Protein AF-A0A640XN40-F1 (afdb_monomer_lite)

Radius of gyration: 27.67 Å; chains: 1; bounding box: 74×31×76 Å

Foldseek 3Di:
DDADLFKGKDKDFDPQQPCPLVPPLLVVLVVQLVVQLVVCVVPDDDNPVSNVVSNVVSVVSSVVSSVCCVVPPHGIAIDMDGPDDDDDPQQVCQVVVNQDEAEQDESCPPPDDGNRYYYDHHHQQADPSNHSDDDDDDDPDPVVCVVPDDDDDDDADFDWDFDDDPPDTDIDTDHVPRVVDDDDDDDDDDPPDDD

pLDDT: mean 74.42, std 18.65, range [33.56, 95.62]

Secondary structure (DSSP, 8-state):
-PPBTTEEEEEEESTTGGGHHHHHHHHHHHHHHHHHHHHHHHH-S-HHHHHHHHHHHHHHHHHHHHHHHHHHS-SEEEEEEE---SPPHHHHHHHTT--EEEEEETT--SPPPPSSEEEEE-TT---TTSSS-------SSGGGGTTS------SS--EEEEEEETTEEEEEEE-TTGGGS---------TT---

Sequence (195 aa):
MPDSAMNSVSKQPVLWGKWTAVIIAPSAGAAFFLMVFFSLFLTHCTKITSLAASVGSAITVCGIIFFTVQRFLPQEKPLVINNQQGKTLWELATEHGIKTRVIRFPNTFPPEPMKDGEILSGLGVPDIRGTMGTFSYYTTEHTAQKEIRRWEEKPSKLHSLIIKNGTSDQIQTFKEGEWSNWFVLKFSFNPFIKM

Structure (mmCIF, N/CA/C/O backbone):
data_AF-A0A640XN40-F1
#
_entry.id   AF-A0A640XN40-F1
#
loop_
_atom_site.group_PDB
_atom_site.id
_atom_site.type_symbol
_atom_site.label_atom_id
_atom_site.label_alt_id
_atom_site.label_comp_id
_atom_site.label_asym_id
_atom_site.label_entity_id
_atom_site.label_seq_id
_atom_site.pdbx_PDB_ins_code
_atom_site.Cartn_x
_atom_site.Cartn_y
_atom_site.Cartn_z
_atom_site.occupancy
_atom_site.B_iso_or_equiv
_atom_site.auth_seq_id
_atom_site.auth_comp_id
_atom_site.auth_asym_id
_atom_site.auth_atom_id
_atom_site.pdbx_PDB_model_num
ATOM 1 N N . MET A 1 1 ? -2.596 8.560 -14.625 1.00 42.94 1 MET A N 1
ATOM 2 C CA . MET A 1 1 ? -3.930 8.172 -15.131 1.00 42.94 1 MET A CA 1
ATOM 3 C C . MET A 1 1 ? -4.842 9.365 -14.908 1.00 42.94 1 MET A C 1
ATOM 5 O O . MET A 1 1 ? -4.588 10.062 -13.934 1.00 42.94 1 MET A O 1
ATOM 9 N N . PRO A 1 2 ? -5.798 9.661 -15.801 1.00 49.84 2 PRO A N 1
ATOM 10 C CA . PRO A 1 2 ? -6.771 10.718 -15.544 1.00 49.84 2 PRO A CA 1
ATOM 11 C C . PRO A 1 2 ? -7.578 10.369 -14.290 1.00 49.84 2 PRO A C 1
ATOM 13 O O . PRO A 1 2 ? -7.948 9.207 -14.101 1.00 49.84 2 PRO A O 1
ATOM 16 N N . ASP A 1 3 ? -7.801 11.357 -13.429 1.00 54.94 3 ASP A N 1
ATOM 17 C CA . ASP A 1 3 ? -8.629 11.189 -12.240 1.00 54.94 3 ASP A CA 1
ATOM 18 C C . ASP A 1 3 ? -10.056 10.852 -12.676 1.00 54.94 3 ASP A C 1
ATOM 20 O O . ASP A 1 3 ? -10.651 11.545 -13.506 1.00 54.94 3 ASP A O 1
ATOM 24 N N . SER A 1 4 ? -10.610 9.760 -12.148 1.00 59.03 4 SER A N 1
ATOM 25 C CA . SER A 1 4 ? -12.030 9.483 -12.341 1.00 59.03 4 SER A CA 1
ATOM 26 C C . SER A 1 4 ? -12.807 10.392 -11.397 1.00 59.03 4 SER A C 1
ATOM 28 O O . SER A 1 4 ? -12.438 10.542 -10.235 1.00 59.03 4 SER A O 1
ATOM 30 N N . ALA A 1 5 ? -13.915 10.976 -11.855 1.00 61.38 5 ALA A N 1
ATOM 31 C CA . ALA A 1 5 ? -14.704 11.898 -11.031 1.00 61.38 5 ALA A CA 1
ATOM 32 C C . ALA A 1 5 ? -15.077 11.307 -9.652 1.00 61.38 5 ALA A C 1
ATOM 34 O O . ALA A 1 5 ? -15.147 12.035 -8.666 1.00 61.38 5 ALA A O 1
ATOM 35 N N . MET A 1 6 ? -15.244 9.981 -9.566 1.00 65.19 6 MET A N 1
ATOM 36 C CA . MET A 1 6 ? -15.640 9.291 -8.337 1.00 65.19 6 MET A CA 1
ATOM 37 C C . MET A 1 6 ? -14.476 8.812 -7.453 1.00 65.19 6 MET A C 1
ATOM 39 O O . MET A 1 6 ? -14.663 8.667 -6.247 1.00 65.19 6 MET A O 1
ATOM 43 N N . ASN A 1 7 ? -13.289 8.553 -8.012 1.00 74.62 7 ASN A N 1
ATOM 44 C CA . ASN A 1 7 ? -12.139 8.077 -7.245 1.00 74.62 7 ASN A CA 1
ATOM 45 C C . ASN A 1 7 ? -10.833 8.730 -7.712 1.00 74.62 7 ASN A C 1
ATOM 47 O O . ASN A 1 7 ? -10.554 8.857 -8.904 1.00 74.62 7 ASN A O 1
ATOM 51 N N . SER A 1 8 ? -10.022 9.158 -6.749 1.00 77.06 8 SER A N 1
ATOM 52 C CA . SER A 1 8 ? -8.699 9.714 -7.019 1.00 77.06 8 SER A CA 1
ATOM 53 C C . SER A 1 8 ? -7.618 8.737 -6.566 1.00 77.06 8 SER A C 1
ATOM 55 O O . SER A 1 8 ? -7.693 8.129 -5.491 1.00 77.06 8 SER A O 1
ATOM 57 N N . VAL A 1 9 ? -6.612 8.549 -7.425 1.00 74.50 9 VAL A N 1
ATOM 58 C CA . VAL A 1 9 ? -5.430 7.747 -7.096 1.00 74.50 9 VAL A CA 1
ATOM 59 C C . VAL A 1 9 ? -4.432 8.669 -6.418 1.00 74.50 9 VAL A C 1
ATOM 61 O O . VAL A 1 9 ? -3.780 9.493 -7.053 1.00 74.50 9 VAL A O 1
ATOM 64 N N . SER A 1 10 ? -4.310 8.513 -5.110 1.00 79.50 10 SER A N 1
ATOM 65 C CA . SER A 1 10 ? -3.340 9.211 -4.283 1.00 79.50 10 SER A CA 1
ATOM 66 C C . SER A 1 10 ? -2.159 8.302 -3.942 1.00 79.50 10 SER A C 1
ATOM 68 O O . SER A 1 10 ? -2.143 7.099 -4.224 1.00 79.50 10 SER A O 1
ATOM 70 N N . LYS A 1 11 ? -1.128 8.883 -3.335 1.00 83.12 11 LYS A N 1
ATOM 71 C CA . LYS A 1 11 ? 0.029 8.155 -2.821 1.00 83.12 11 LYS A CA 1
ATOM 72 C C . LYS A 1 11 ? 0.225 8.493 -1.359 1.00 83.12 11 LYS A C 1
ATOM 74 O O . LYS A 1 11 ? 0.221 9.660 -0.978 1.00 83.12 11 LYS A O 1
ATOM 79 N N . GLN A 1 12 ? 0.430 7.464 -0.551 1.00 86.19 12 GLN A N 1
ATOM 80 C CA . GLN A 1 12 ? 0.721 7.615 0.866 1.00 86.19 12 GLN A CA 1
ATOM 81 C C . GLN A 1 12 ? 2.161 7.165 1.136 1.00 86.19 12 GLN A C 1
ATOM 83 O O . GLN A 1 12 ? 2.533 6.071 0.696 1.00 86.19 12 GLN A O 1
ATOM 88 N N . PRO A 1 13 ? 2.973 7.952 1.866 1.00 87.81 13 PRO A N 1
ATOM 89 C CA . PRO A 1 13 ? 4.297 7.505 2.273 1.00 87.81 13 PRO A CA 1
ATOM 90 C C . PRO A 1 13 ? 4.177 6.280 3.186 1.00 87.81 13 PRO A C 1
ATOM 92 O O . PRO A 1 13 ? 3.323 6.224 4.075 1.00 87.81 13 PRO A O 1
ATOM 95 N N . VAL A 1 14 ? 5.033 5.285 2.963 1.00 86.56 14 VAL A N 1
ATOM 96 C CA . VAL A 1 14 ? 5.166 4.140 3.870 1.00 86.56 14 VAL A CA 1
ATOM 97 C C . VAL A 1 14 ? 6.095 4.558 5.007 1.00 86.56 14 VAL A C 1
ATOM 99 O O . VAL A 1 14 ? 7.215 4.992 4.750 1.00 86.56 14 VAL A O 1
ATOM 102 N N . LEU A 1 15 ? 5.636 4.446 6.259 1.00 89.12 15 LEU A N 1
ATOM 103 C CA . LEU A 1 15 ? 6.354 4.922 7.451 1.00 89.12 15 LEU A CA 1
ATOM 104 C C . LEU A 1 15 ? 6.726 6.414 7.337 1.00 89.12 15 LEU A C 1
ATOM 106 O O . LEU A 1 15 ? 5.847 7.270 7.405 1.00 89.12 15 LEU A O 1
ATOM 110 N N . TRP A 1 16 ? 8.008 6.722 7.128 1.00 88.12 16 TRP A N 1
ATOM 111 C CA . TRP A 1 16 ? 8.532 8.082 6.958 1.00 88.12 16 TRP A CA 1
ATOM 112 C C . TRP A 1 16 ? 8.937 8.380 5.504 1.00 88.12 16 TRP A C 1
ATOM 114 O O . TRP A 1 16 ? 9.721 9.297 5.237 1.00 88.12 16 TRP A O 1
ATOM 124 N N . GLY A 1 17 ? 8.440 7.587 4.547 1.00 88.25 17 GLY A N 1
ATOM 125 C CA . GLY A 1 17 ? 8.788 7.688 3.131 1.00 88.25 17 GLY A CA 1
ATOM 126 C C . GLY A 1 17 ? 10.300 7.611 2.941 1.00 88.25 17 GLY A C 1
ATOM 127 O O . GLY A 1 17 ? 10.956 6.770 3.561 1.00 88.25 17 GLY A O 1
ATOM 128 N N . LYS A 1 18 ? 10.869 8.553 2.173 1.00 86.25 18 LYS A N 1
ATOM 129 C CA . LYS A 1 18 ? 12.311 8.617 1.847 1.00 86.25 18 LYS A CA 1
ATOM 130 C C . LYS A 1 18 ? 13.253 8.591 3.055 1.00 86.25 18 LYS A C 1
ATOM 132 O O . LYS A 1 18 ? 14.405 8.185 2.922 1.00 86.25 18 LYS A O 1
ATOM 137 N N . TRP A 1 19 ? 12.774 9.000 4.229 1.00 87.12 19 TRP A N 1
ATOM 138 C CA . TRP A 1 19 ? 13.564 9.033 5.460 1.00 87.12 19 TRP A CA 1
ATOM 139 C C . TRP A 1 19 ? 13.614 7.694 6.194 1.00 87.12 19 TRP A C 1
ATOM 141 O O . TRP A 1 19 ? 14.427 7.528 7.097 1.00 87.12 19 TRP A O 1
ATOM 151 N N . THR A 1 20 ? 12.807 6.713 5.789 1.00 88.62 20 THR A N 1
ATOM 152 C CA . THR A 1 20 ? 12.692 5.423 6.479 1.00 88.62 20 THR A CA 1
ATOM 153 C C . THR A 1 20 ? 14.042 4.714 6.606 1.00 88.62 20 THR A C 1
ATOM 155 O O . THR A 1 20 ? 14.419 4.307 7.702 1.00 88.62 20 THR A O 1
ATOM 158 N N . ALA A 1 21 ? 14.831 4.638 5.530 1.00 88.44 21 ALA A N 1
ATOM 159 C CA . ALA A 1 21 ? 16.165 4.030 5.585 1.00 88.44 21 ALA A CA 1
ATOM 160 C C . ALA A 1 21 ? 17.160 4.848 6.427 1.00 88.44 21 ALA A C 1
ATOM 162 O O . ALA A 1 21 ? 18.005 4.276 7.111 1.00 88.44 21 ALA A O 1
ATOM 163 N N . VAL A 1 22 ? 17.044 6.179 6.391 1.00 89.56 22 VAL A N 1
ATOM 164 C CA . VAL A 1 22 ? 17.923 7.108 7.120 1.00 89.56 22 VAL A CA 1
ATOM 165 C C . VAL A 1 22 ? 17.659 7.065 8.625 1.00 89.56 22 VAL A C 1
ATOM 167 O O . VAL A 1 22 ? 18.565 7.326 9.403 1.00 89.56 22 VAL A O 1
ATOM 170 N N . ILE A 1 23 ? 16.446 6.707 9.046 1.00 90.00 23 ILE A N 1
ATOM 171 C CA . ILE A 1 23 ? 16.091 6.557 10.461 1.00 90.00 23 ILE A CA 1
ATOM 172 C C . ILE A 1 23 ? 16.434 5.144 10.950 1.00 90.00 23 ILE A C 1
ATOM 174 O O . ILE A 1 23 ? 17.126 4.987 11.951 1.00 90.00 23 ILE A O 1
ATOM 178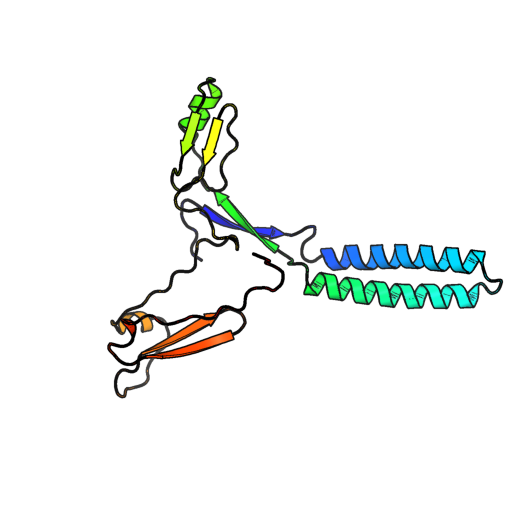 N N . ILE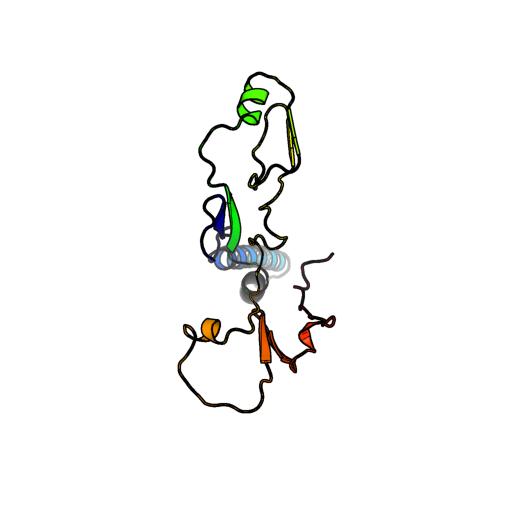 A 1 24 ? 16.000 4.104 10.229 1.00 91.19 24 ILE A N 1
ATOM 179 C CA . ILE A 1 24 ? 16.125 2.714 10.695 1.00 91.19 24 ILE A CA 1
ATOM 180 C C . ILE A 1 24 ? 17.588 2.252 10.736 1.00 91.19 24 ILE A C 1
ATOM 182 O O . ILE A 1 24 ? 17.991 1.597 11.699 1.00 91.19 24 ILE A O 1
ATOM 186 N N . ALA A 1 25 ? 18.393 2.579 9.720 1.00 91.38 25 ALA A N 1
ATOM 187 C CA . ALA A 1 25 ? 19.752 2.049 9.620 1.00 91.38 25 ALA A CA 1
ATOM 188 C C . ALA A 1 25 ? 20.689 2.549 10.739 1.00 91.38 25 ALA A C 1
ATOM 190 O O . ALA A 1 25 ? 21.329 1.707 11.377 1.00 91.38 25 ALA A O 1
ATOM 191 N N . PRO A 1 26 ? 20.735 3.855 11.077 1.00 92.19 26 PRO A N 1
ATOM 192 C CA . PRO A 1 26 ? 21.526 4.331 12.210 1.00 92.19 26 PRO A CA 1
ATOM 193 C C . PRO A 1 26 ? 21.007 3.825 13.555 1.00 92.19 26 PRO A C 1
ATOM 195 O O . PRO A 1 26 ? 21.817 3.462 14.404 1.00 92.19 26 PRO A O 1
ATOM 198 N N . SER A 1 27 ? 19.684 3.745 13.754 1.00 90.56 27 SER A N 1
ATOM 199 C CA . SER A 1 27 ? 19.112 3.212 14.999 1.00 90.56 27 SER A CA 1
ATOM 200 C C . SER A 1 27 ? 19.514 1.755 15.231 1.00 90.56 27 SER A C 1
ATOM 202 O O . SER A 1 27 ? 19.928 1.396 16.333 1.00 90.56 27 SER A O 1
ATOM 204 N N . ALA A 1 28 ? 19.460 0.923 14.189 1.00 91.94 28 ALA A N 1
ATOM 205 C CA . ALA A 1 28 ? 19.884 -0.469 14.275 1.00 91.94 28 ALA A CA 1
ATOM 206 C C . ALA A 1 28 ? 21.407 -0.609 14.446 1.00 91.94 28 ALA A C 1
ATOM 208 O O . ALA A 1 28 ? 21.861 -1.421 15.253 1.00 91.94 28 ALA A O 1
ATOM 209 N N . GLY A 1 29 ? 22.199 0.216 13.750 1.00 91.88 29 GLY A N 1
ATOM 210 C CA . GLY A 1 29 ? 23.653 0.266 13.920 1.00 91.88 29 GLY A CA 1
ATOM 211 C C . GLY A 1 29 ? 24.071 0.672 15.338 1.00 91.88 29 GLY A C 1
ATOM 212 O O . GLY A 1 29 ? 24.951 0.042 15.918 1.00 91.88 29 GLY A O 1
ATOM 213 N N . ALA A 1 30 ? 23.404 1.664 15.933 1.00 92.62 30 ALA A N 1
ATOM 214 C CA . ALA A 1 30 ? 23.654 2.103 17.306 1.00 92.62 30 ALA A CA 1
ATOM 215 C C . ALA A 1 30 ? 23.276 1.029 18.340 1.00 92.62 30 ALA A C 1
ATOM 217 O O . ALA A 1 30 ? 24.032 0.785 19.280 1.00 92.62 30 ALA A O 1
ATOM 218 N N . ALA A 1 31 ? 22.145 0.342 18.151 1.00 92.94 31 ALA A N 1
ATOM 219 C CA . ALA A 1 31 ? 21.750 -0.771 19.014 1.00 92.94 31 ALA A CA 1
ATOM 220 C C . ALA A 1 31 ? 22.768 -1.925 18.951 1.00 92.94 31 ALA A C 1
ATOM 222 O O . ALA A 1 31 ? 23.179 -2.453 19.985 1.00 92.94 31 ALA A O 1
ATOM 223 N N . PHE A 1 32 ? 23.231 -2.272 17.745 1.00 92.94 32 PHE A N 1
ATOM 224 C CA . PHE A 1 32 ? 24.245 -3.307 17.547 1.00 92.94 32 PHE A CA 1
ATOM 225 C C . PHE A 1 32 ? 25.603 -2.907 18.141 1.00 92.94 32 PHE A C 1
ATOM 227 O O . PHE A 1 32 ? 26.246 -3.719 18.805 1.00 92.94 32 PHE A O 1
ATOM 234 N N . PHE A 1 33 ? 26.002 -1.641 17.978 1.00 92.44 33 PHE A N 1
ATOM 235 C CA . PHE A 1 33 ? 27.198 -1.079 18.604 1.00 92.44 33 PHE A CA 1
ATOM 236 C C . PHE A 1 33 ? 27.175 -1.264 20.122 1.00 92.44 33 PHE A C 1
ATOM 238 O O . PHE A 1 33 ? 28.132 -1.796 20.680 1.00 92.44 33 PHE A O 1
ATOM 245 N N . LEU A 1 34 ? 26.086 -0.856 20.785 1.00 92.12 34 LEU A N 1
ATOM 246 C CA . LEU A 1 34 ? 25.955 -0.960 22.240 1.00 92.12 34 LEU A CA 1
ATOM 247 C C . LEU A 1 34 ? 25.997 -2.417 22.706 1.00 92.12 34 LEU A C 1
ATOM 249 O O . LEU A 1 34 ? 26.677 -2.722 23.685 1.00 92.12 34 LEU A O 1
ATOM 253 N N . MET A 1 35 ? 25.334 -3.319 21.979 1.00 90.50 35 MET A N 1
ATOM 254 C CA . MET A 1 35 ? 25.327 -4.750 22.283 1.00 90.50 35 MET A CA 1
ATOM 255 C C . MET A 1 35 ? 26.736 -5.360 22.206 1.00 90.50 35 MET A C 1
ATOM 257 O O . MET A 1 35 ? 27.177 -6.017 23.151 1.00 90.50 35 MET A O 1
ATOM 261 N N . VAL A 1 36 ? 27.469 -5.113 21.113 1.00 87.81 36 VAL A N 1
ATOM 262 C CA . VAL A 1 36 ? 28.827 -5.648 20.909 1.00 87.81 36 VAL A CA 1
ATOM 263 C C . VAL A 1 36 ? 29.830 -4.993 21.855 1.00 87.81 36 VAL A C 1
ATOM 265 O O . VAL A 1 36 ? 30.662 -5.682 22.443 1.00 87.81 36 VAL A O 1
ATOM 268 N N . PHE A 1 37 ? 29.740 -3.676 22.046 1.00 88.62 37 PHE A N 1
ATOM 269 C CA . PHE A 1 37 ? 30.628 -2.941 22.940 1.00 88.62 37 PHE A CA 1
ATOM 270 C C . PHE A 1 37 ? 30.480 -3.415 24.387 1.00 88.62 37 PHE A C 1
ATOM 272 O O . PHE A 1 37 ? 31.486 -3.712 25.024 1.00 88.62 37 PHE A O 1
ATOM 279 N N . PHE A 1 38 ? 29.250 -3.544 24.894 1.00 87.88 38 PHE A N 1
ATOM 280 C CA . PHE A 1 38 ? 29.011 -3.989 26.268 1.00 87.88 38 PHE A CA 1
ATOM 281 C C . PHE A 1 38 ? 29.412 -5.454 26.472 1.00 87.88 38 PHE A C 1
ATOM 283 O O . PHE A 1 38 ? 30.038 -5.784 27.476 1.00 87.88 38 PHE A O 1
ATOM 290 N N . SER A 1 39 ? 29.139 -6.322 25.492 1.00 85.69 39 SER A N 1
ATOM 291 C CA . SER A 1 39 ? 29.577 -7.721 25.533 1.00 85.69 39 SER A CA 1
ATOM 292 C C . SER A 1 39 ? 31.105 -7.842 25.594 1.00 85.69 39 SER A C 1
ATOM 294 O O . SER A 1 39 ? 31.614 -8.534 26.471 1.00 85.69 39 SER A O 1
ATOM 296 N N . LEU A 1 40 ? 31.842 -7.119 24.741 1.00 82.44 40 LEU A N 1
ATOM 297 C CA . LEU A 1 40 ? 33.311 -7.138 24.734 1.00 82.44 40 LEU A CA 1
ATOM 298 C C . LEU A 1 40 ? 33.927 -6.431 25.948 1.00 82.44 40 LEU A C 1
ATOM 300 O O . LEU A 1 40 ? 35.000 -6.820 26.409 1.00 82.44 40 LEU A O 1
ATOM 304 N N . PHE A 1 41 ? 33.260 -5.401 26.472 1.00 80.25 41 PHE A N 1
ATOM 305 C CA . PHE A 1 41 ? 33.667 -4.698 27.688 1.00 80.25 41 PHE A CA 1
ATOM 306 C C . PHE A 1 41 ? 33.594 -5.602 28.925 1.00 80.25 41 PHE A C 1
ATOM 308 O O . PHE A 1 41 ? 34.428 -5.479 29.818 1.00 80.25 41 PHE A O 1
ATOM 315 N N . LEU A 1 42 ? 32.632 -6.529 28.961 1.00 81.06 42 LEU A N 1
ATOM 316 C CA . LEU A 1 42 ? 32.496 -7.507 30.040 1.00 81.06 42 LEU A CA 1
ATOM 317 C C . LEU A 1 42 ? 33.499 -8.669 29.940 1.00 81.06 42 LEU A C 1
ATOM 319 O O . LEU A 1 42 ? 33.800 -9.279 30.963 1.00 81.06 42 LEU A O 1
ATOM 323 N N . THR A 1 43 ? 34.021 -8.989 28.747 1.00 79.56 43 THR A N 1
ATOM 324 C CA . THR A 1 43 ? 34.850 -10.192 28.524 1.00 79.56 43 THR A CA 1
ATOM 325 C C . THR A 1 43 ? 36.351 -9.939 28.311 1.00 79.56 43 THR A C 1
ATOM 327 O O . THR A 1 43 ? 37.118 -10.895 28.405 1.00 79.56 43 THR A O 1
ATOM 330 N N . HIS A 1 44 ? 36.817 -8.710 28.031 1.00 65.88 44 HIS A N 1
ATOM 331 C CA . HIS A 1 44 ? 38.236 -8.437 27.716 1.00 65.88 44 HIS A CA 1
ATOM 332 C C . HIS A 1 44 ? 38.835 -7.169 28.366 1.00 65.88 44 HIS A C 1
ATOM 334 O O . HIS A 1 44 ? 38.206 -6.118 28.436 1.00 65.88 44 HIS A O 1
ATOM 340 N N . CYS A 1 45 ? 40.121 -7.245 28.758 1.00 55.56 45 CYS A N 1
ATOM 341 C CA . CYS A 1 45 ? 40.871 -6.185 29.461 1.00 55.56 45 CYS A CA 1
ATOM 342 C C . CYS A 1 45 ? 41.454 -5.048 28.587 1.00 55.56 45 CYS A C 1
ATOM 344 O O . CYS A 1 45 ? 42.015 -4.101 29.139 1.00 55.56 45 CYS A O 1
ATOM 346 N N . THR A 1 46 ? 41.344 -5.071 27.253 1.00 62.62 46 THR A N 1
ATOM 347 C CA . THR A 1 46 ? 41.925 -4.025 26.381 1.00 62.62 46 THR A CA 1
ATOM 348 C C . THR A 1 46 ? 40.841 -3.162 25.728 1.00 62.62 46 THR A C 1
ATOM 350 O O . THR A 1 46 ? 40.320 -3.465 24.658 1.00 62.62 46 THR A O 1
ATOM 353 N N . LYS A 1 47 ? 40.514 -2.036 26.375 1.00 67.44 47 LYS A N 1
ATOM 354 C CA . LYS A 1 47 ? 39.394 -1.134 26.026 1.00 67.44 47 LYS A CA 1
ATOM 355 C C . LYS A 1 47 ? 39.447 -0.515 24.616 1.00 67.44 47 LYS A C 1
ATOM 357 O O . LYS A 1 47 ? 38.423 -0.080 24.105 1.00 67.44 47 LYS A O 1
ATOM 362 N N . ILE A 1 48 ? 40.625 -0.434 23.994 1.00 73.38 48 ILE A N 1
ATOM 363 C CA . ILE A 1 48 ? 40.807 0.246 22.697 1.00 73.38 48 ILE A CA 1
ATOM 364 C C . ILE A 1 48 ? 40.430 -0.672 21.525 1.00 73.38 48 ILE A C 1
ATOM 366 O O . ILE A 1 48 ? 39.765 -0.241 20.584 1.00 73.38 48 ILE A O 1
ATOM 370 N N . THR A 1 49 ? 40.806 -1.952 21.585 1.00 74.12 49 THR A N 1
ATOM 371 C CA . THR A 1 49 ? 40.517 -2.924 20.519 1.00 74.12 49 THR A CA 1
ATOM 372 C C . THR A 1 49 ? 39.033 -3.284 20.463 1.00 74.12 49 THR A C 1
ATOM 374 O O . THR A 1 49 ? 38.499 -3.493 19.376 1.00 74.12 49 THR A O 1
ATOM 377 N N . SER A 1 50 ? 38.347 -3.297 21.613 1.00 75.94 50 SER A N 1
ATOM 378 C CA . SER A 1 50 ? 36.900 -3.534 21.678 1.00 75.94 50 SER A CA 1
ATOM 379 C C . SER A 1 50 ? 36.093 -2.401 21.044 1.00 75.94 50 SER A C 1
ATOM 381 O O . SER A 1 50 ? 35.120 -2.674 20.347 1.00 75.94 50 SER A O 1
ATOM 383 N N . LEU A 1 51 ? 36.531 -1.148 21.214 1.00 81.62 51 LEU A N 1
ATOM 384 C CA . LEU A 1 51 ? 35.899 0.015 20.592 1.00 81.62 51 LEU A CA 1
ATOM 385 C C . LEU A 1 51 ? 36.051 -0.003 19.066 1.00 81.62 51 LEU A C 1
ATOM 387 O O . LEU A 1 51 ? 35.081 0.204 18.344 1.00 81.62 51 LEU A O 1
ATOM 391 N N . ALA A 1 52 ? 37.253 -0.286 18.554 1.00 83.81 52 ALA A N 1
ATOM 392 C CA . ALA A 1 52 ? 37.479 -0.353 17.110 1.00 83.81 52 ALA A CA 1
ATOM 393 C C . ALA A 1 52 ? 36.640 -1.466 16.449 1.00 83.81 52 ALA A C 1
ATOM 395 O O . ALA A 1 52 ? 36.036 -1.251 15.395 1.00 83.81 52 ALA A O 1
ATOM 396 N N . ALA A 1 53 ? 36.545 -2.633 17.096 1.00 84.19 53 ALA A N 1
ATOM 397 C CA . ALA A 1 53 ? 35.741 -3.754 16.615 1.00 84.19 53 ALA A CA 1
ATOM 398 C C . ALA A 1 53 ? 34.226 -3.463 16.653 1.00 84.19 53 ALA A C 1
ATOM 400 O O . ALA A 1 53 ? 33.505 -3.786 15.701 1.00 84.19 53 ALA A O 1
ATOM 401 N N . SER A 1 54 ? 33.726 -2.816 17.713 1.00 84.62 54 SER A N 1
ATOM 402 C CA . SER A 1 54 ? 32.308 -2.454 17.804 1.00 84.62 54 SER A CA 1
ATOM 403 C C . SER A 1 54 ? 31.929 -1.366 16.795 1.00 84.62 54 SER A C 1
ATOM 405 O O . SER A 1 54 ? 30.890 -1.482 16.151 1.00 84.62 54 SER A O 1
ATOM 407 N N . VAL A 1 55 ? 32.780 -0.355 16.572 1.00 89.62 55 VAL A N 1
ATOM 408 C CA . VAL A 1 55 ? 32.541 0.675 15.543 1.00 89.62 55 VAL A CA 1
ATOM 409 C C . VAL A 1 55 ? 32.524 0.058 14.142 1.00 89.62 55 VAL A C 1
ATOM 411 O O . VAL A 1 55 ? 31.593 0.307 13.377 1.00 89.62 55 VAL A O 1
ATOM 414 N N . GLY A 1 56 ? 33.513 -0.776 13.806 1.00 88.19 56 GLY A N 1
ATOM 415 C CA . GLY A 1 56 ? 33.590 -1.411 12.487 1.00 88.19 56 GLY A CA 1
ATOM 416 C C . GLY A 1 56 ? 32.366 -2.276 12.176 1.00 88.19 56 GLY A C 1
ATOM 417 O O . GLY A 1 56 ? 31.791 -2.174 11.093 1.00 88.19 56 GLY A O 1
ATOM 418 N N . SER A 1 57 ? 31.918 -3.073 13.149 1.00 85.88 57 SER A N 1
ATOM 419 C CA . SER A 1 57 ? 30.720 -3.909 12.996 1.00 85.88 57 SER A CA 1
ATOM 420 C C . SER A 1 57 ? 29.414 -3.102 12.955 1.00 85.88 57 SER A C 1
ATOM 422 O O . SER A 1 57 ? 28.490 -3.455 12.225 1.00 85.88 57 SER A O 1
ATOM 424 N N . ALA A 1 58 ? 29.334 -1.971 13.657 1.00 91.69 58 ALA A N 1
ATOM 425 C CA . ALA A 1 58 ? 28.181 -1.077 13.575 1.00 91.69 58 ALA A CA 1
ATOM 426 C C . ALA A 1 58 ? 28.041 -0.426 12.189 1.00 91.69 58 ALA A C 1
ATOM 428 O O . ALA A 1 58 ? 26.928 -0.313 11.671 1.00 91.69 58 ALA A O 1
ATOM 429 N N . ILE A 1 59 ? 29.158 -0.038 11.560 1.00 91.62 59 ILE A N 1
ATOM 430 C CA . ILE A 1 59 ? 29.165 0.538 10.205 1.00 91.62 59 ILE A CA 1
ATOM 431 C C . ILE A 1 59 ? 28.691 -0.495 9.178 1.00 91.62 59 ILE A C 1
ATOM 433 O O . ILE A 1 59 ? 27.870 -0.167 8.319 1.00 91.62 59 ILE A O 1
ATOM 437 N N . THR A 1 60 ? 29.157 -1.745 9.271 1.00 90.38 60 THR A N 1
ATOM 438 C CA . THR A 1 60 ? 28.739 -2.800 8.335 1.00 90.38 60 THR A CA 1
ATOM 439 C C . THR A 1 60 ? 27.256 -3.132 8.486 1.00 90.38 60 THR A C 1
ATOM 441 O O . THR A 1 60 ? 26.548 -3.191 7.480 1.00 90.38 60 THR A O 1
ATOM 444 N N . VAL A 1 61 ? 26.751 -3.261 9.718 1.00 93.12 61 VAL A N 1
ATOM 445 C CA . VAL A 1 61 ? 25.319 -3.482 9.984 1.00 93.12 61 VAL A CA 1
ATOM 446 C C . VAL A 1 61 ? 24.473 -2.313 9.477 1.00 93.12 61 VAL A C 1
ATOM 448 O O . VAL A 1 61 ? 23.479 -2.537 8.788 1.00 93.12 61 VAL A O 1
ATOM 451 N N . CYS A 1 62 ? 24.890 -1.072 9.737 1.00 93.38 62 CYS A N 1
ATOM 452 C CA . CYS A 1 62 ? 24.215 0.121 9.224 1.00 93.38 62 CYS A CA 1
ATOM 453 C C . CYS A 1 62 ? 24.147 0.112 7.687 1.00 93.38 62 CYS A C 1
ATOM 455 O O . CYS A 1 62 ? 23.071 0.296 7.117 1.00 93.38 62 CYS A O 1
ATOM 457 N N . GLY A 1 63 ? 25.259 -0.186 7.005 1.00 92.31 63 GLY A N 1
ATOM 458 C CA . GLY A 1 63 ? 25.309 -0.269 5.542 1.00 92.31 63 GLY A CA 1
ATOM 459 C C . GLY A 1 63 ? 24.397 -1.357 4.962 1.00 92.31 63 GLY A C 1
ATOM 460 O O . GLY A 1 63 ? 23.655 -1.098 4.012 1.00 92.31 63 GLY A O 1
ATOM 461 N N . ILE A 1 64 ? 24.394 -2.554 5.560 1.00 93.12 64 ILE A N 1
ATOM 462 C CA . ILE A 1 64 ? 23.529 -3.670 5.142 1.00 93.12 64 ILE A CA 1
ATOM 463 C C . ILE A 1 64 ? 22.051 -3.310 5.330 1.00 93.12 64 ILE A C 1
ATOM 465 O O . ILE A 1 64 ? 21.244 -3.508 4.418 1.00 93.12 64 ILE A O 1
ATOM 469 N N . ILE A 1 65 ? 21.679 -2.751 6.483 1.00 92.12 65 ILE A N 1
ATOM 470 C CA . ILE A 1 65 ? 20.291 -2.369 6.777 1.00 92.12 65 ILE A CA 1
ATOM 471 C C . ILE A 1 65 ? 19.835 -1.229 5.862 1.00 92.12 65 ILE A C 1
ATOM 473 O O . ILE A 1 65 ? 18.743 -1.288 5.303 1.00 92.12 65 ILE A O 1
ATOM 477 N N . PHE A 1 66 ? 20.678 -0.224 5.628 1.00 92.69 66 PHE A N 1
ATOM 478 C CA . PHE A 1 66 ? 20.361 0.866 4.708 1.00 92.69 66 PHE A CA 1
ATOM 479 C C . PHE A 1 66 ? 20.082 0.349 3.292 1.00 92.69 66 PHE A C 1
ATOM 481 O O . PHE A 1 66 ? 19.057 0.685 2.695 1.00 92.69 66 PHE A O 1
ATOM 488 N N . PHE A 1 67 ? 20.961 -0.511 2.768 1.00 92.75 67 PHE A N 1
ATOM 489 C CA . PHE A 1 67 ? 20.812 -1.070 1.426 1.00 92.75 67 PHE A CA 1
ATOM 490 C C . PHE A 1 67 ? 19.586 -1.983 1.311 1.00 92.75 67 PHE A C 1
ATOM 492 O O . PHE A 1 67 ? 18.841 -1.904 0.334 1.00 92.75 67 PHE A O 1
ATOM 499 N N . THR A 1 68 ? 19.342 -2.831 2.311 1.00 91.19 68 THR A N 1
ATOM 500 C CA . THR A 1 68 ? 18.178 -3.730 2.320 1.00 91.19 68 THR A CA 1
ATOM 501 C C . THR A 1 68 ? 16.862 -2.960 2.411 1.00 91.19 68 THR A C 1
ATOM 503 O O . THR A 1 68 ? 15.959 -3.240 1.625 1.00 91.19 68 THR A O 1
ATOM 506 N N . VAL A 1 69 ? 16.756 -1.945 3.276 1.00 90.38 69 VAL A N 1
ATOM 507 C CA . VAL A 1 69 ? 15.550 -1.104 3.372 1.00 90.38 69 VAL A CA 1
ATOM 508 C C . VAL A 1 69 ? 15.298 -0.356 2.062 1.00 90.38 69 VAL A C 1
ATOM 510 O O . VAL A 1 69 ? 14.177 -0.385 1.567 1.00 90.38 69 VAL A O 1
ATOM 513 N N . GLN A 1 70 ? 16.322 0.252 1.453 1.00 88.38 70 GLN A N 1
ATOM 514 C CA . GLN A 1 70 ? 16.174 0.943 0.162 1.00 88.38 70 GLN A CA 1
ATOM 515 C C . GLN A 1 70 ? 15.751 0.003 -0.974 1.00 88.38 70 GLN A C 1
ATOM 517 O O . GLN A 1 70 ? 15.011 0.405 -1.871 1.00 88.38 70 GLN A O 1
ATOM 522 N N . ARG A 1 71 ? 16.225 -1.247 -0.953 1.00 88.75 71 ARG A N 1
ATOM 523 C CA . ARG A 1 71 ? 15.946 -2.227 -2.007 1.00 88.75 71 ARG A CA 1
ATOM 524 C C . ARG A 1 71 ? 14.574 -2.880 -1.878 1.00 88.75 71 ARG A C 1
ATOM 526 O O . ARG A 1 71 ? 13.953 -3.166 -2.899 1.00 88.75 71 ARG A O 1
ATOM 533 N N . PHE A 1 72 ? 14.138 -3.178 -0.657 1.00 88.31 72 PHE A N 1
ATOM 534 C CA . PHE A 1 72 ? 12.950 -4.004 -0.424 1.00 88.31 72 PHE A CA 1
ATOM 535 C C . PHE A 1 72 ? 11.740 -3.226 0.084 1.00 88.31 72 PHE A C 1
ATOM 537 O O . PHE A 1 72 ? 10.616 -3.683 -0.122 1.00 88.31 72 PHE A O 1
ATOM 544 N N . LEU A 1 73 ? 11.931 -2.071 0.725 1.00 88.44 73 LEU A N 1
ATOM 545 C CA . LEU A 1 73 ? 10.825 -1.287 1.259 1.00 88.44 73 LEU A CA 1
ATOM 546 C C . LEU A 1 73 ? 10.394 -0.210 0.248 1.00 88.44 73 LEU A C 1
ATOM 548 O O . LEU A 1 73 ? 11.185 0.681 -0.071 1.00 88.44 73 LEU A O 1
ATOM 552 N N . PRO A 1 74 ? 9.150 -0.249 -0.262 1.00 85.50 74 PRO A N 1
ATOM 553 C CA . PRO A 1 74 ? 8.650 0.810 -1.126 1.00 85.50 74 PRO A CA 1
ATOM 554 C C . PRO A 1 74 ? 8.497 2.112 -0.333 1.00 85.50 74 PRO A C 1
ATOM 556 O O . PRO A 1 74 ? 8.051 2.111 0.811 1.00 85.50 74 PRO A O 1
ATOM 559 N N . GLN A 1 75 ? 8.841 3.232 -0.965 1.00 85.88 75 GLN A N 1
ATOM 560 C CA . GLN A 1 75 ? 8.772 4.563 -0.350 1.00 85.88 75 GLN A CA 1
ATOM 561 C C . GLN A 1 75 ? 7.331 5.065 -0.204 1.00 85.88 75 GLN A C 1
ATOM 563 O O . GLN A 1 75 ? 6.979 5.764 0.747 1.00 85.88 75 GLN A O 1
ATOM 568 N N . GLU A 1 76 ? 6.491 4.696 -1.163 1.00 85.12 76 GLU A N 1
ATOM 569 C CA . GLU A 1 76 ? 5.108 5.127 -1.277 1.00 85.12 76 GLU A CA 1
ATOM 570 C C . GLU A 1 76 ? 4.257 3.918 -1.641 1.00 85.12 76 GLU A C 1
ATOM 572 O O . GLU A 1 76 ? 4.680 3.053 -2.415 1.00 85.12 76 GLU A O 1
ATOM 577 N N . LYS A 1 77 ? 3.042 3.878 -1.105 1.00 85.00 77 LYS A N 1
ATOM 578 C CA . LYS A 1 77 ? 2.008 2.942 -1.531 1.00 85.00 77 LYS A CA 1
ATOM 579 C C . LYS A 1 77 ? 0.883 3.705 -2.236 1.00 85.00 77 LYS A C 1
ATOM 581 O O . LYS A 1 77 ? 0.587 4.840 -1.845 1.00 85.00 77 LYS A O 1
ATOM 586 N N . PRO A 1 78 ? 0.252 3.110 -3.259 1.00 82.31 78 PRO A N 1
ATOM 587 C CA . PRO A 1 78 ? -0.947 3.683 -3.847 1.00 82.31 78 PRO A CA 1
ATOM 588 C C . PRO A 1 78 ? -2.074 3.676 -2.812 1.00 82.31 78 PRO A C 1
ATOM 590 O O . PRO A 1 78 ? -2.226 2.728 -2.039 1.00 82.31 78 PRO A O 1
ATOM 593 N N . LEU A 1 79 ? -2.843 4.756 -2.790 1.00 84.31 79 LEU A N 1
ATOM 594 C CA . LEU A 1 79 ? -4.009 4.932 -1.941 1.00 84.31 79 LEU A CA 1
ATOM 595 C C . LEU A 1 79 ? -5.167 5.389 -2.820 1.00 84.31 79 LEU A C 1
ATOM 597 O O . LEU A 1 79 ? -5.018 6.313 -3.612 1.00 84.31 79 LEU A O 1
ATOM 601 N N . VAL A 1 80 ? -6.326 4.764 -2.665 1.00 85.25 80 VAL A N 1
ATOM 602 C CA . VAL A 1 80 ? -7.539 5.194 -3.359 1.00 85.25 80 VAL A CA 1
ATOM 603 C C . VAL A 1 80 ? -8.375 6.020 -2.407 1.00 85.25 80 VAL A C 1
ATOM 605 O O . VAL A 1 80 ? -8.652 5.585 -1.289 1.00 85.25 80 VAL A O 1
ATOM 608 N N . ILE A 1 81 ? -8.774 7.200 -2.864 1.00 86.69 81 ILE A N 1
ATOM 609 C CA . ILE A 1 81 ? -9.669 8.089 -2.135 1.00 86.69 81 ILE A CA 1
ATOM 610 C C . ILE A 1 81 ? -11.005 8.103 -2.873 1.00 86.69 81 ILE A C 1
ATOM 612 O O . ILE A 1 81 ? -11.049 8.294 -4.091 1.00 86.69 81 ILE A O 1
ATOM 616 N N . ASN A 1 82 ? -12.088 7.876 -2.131 1.00 87.44 82 ASN A N 1
ATOM 617 C CA . ASN A 1 82 ? -13.438 8.073 -2.636 1.00 87.44 82 ASN A CA 1
ATOM 618 C C . ASN A 1 82 ? -13.750 9.574 -2.589 1.00 87.44 82 ASN A C 1
ATOM 620 O O . ASN A 1 82 ? -13.656 10.184 -1.526 1.00 87.44 82 ASN A O 1
ATOM 624 N N . ASN A 1 83 ? -14.095 10.167 -3.732 1.00 86.88 83 ASN A N 1
ATOM 625 C CA . ASN A 1 83 ? -14.382 11.601 -3.834 1.00 86.88 83 ASN A CA 1
ATOM 626 C C . ASN A 1 83 ? -15.850 11.937 -3.514 1.00 86.88 83 ASN A C 1
ATOM 628 O O . ASN A 1 83 ? -16.294 13.061 -3.754 1.00 86.88 83 ASN A O 1
ATOM 632 N N . GLN A 1 84 ? -16.626 10.973 -3.020 1.00 86.19 84 GLN A N 1
ATOM 633 C CA . GLN A 1 84 ? -17.996 11.185 -2.588 1.00 86.19 84 GLN A CA 1
ATOM 634 C C . GLN A 1 84 ? -18.079 12.215 -1.449 1.00 86.19 84 GLN A C 1
ATOM 636 O O . GLN A 1 84 ? -17.355 12.128 -0.464 1.00 86.19 84 GLN A O 1
ATOM 641 N N . GLN A 1 85 ? -18.999 13.177 -1.581 1.00 85.81 85 GLN A N 1
ATOM 642 C CA . GLN A 1 85 ? -19.187 14.265 -0.605 1.00 85.81 85 GLN A CA 1
ATOM 643 C C . GLN A 1 85 ? -20.559 14.249 0.084 1.00 85.81 85 GLN A C 1
ATOM 645 O O . GLN A 1 85 ? -20.719 14.842 1.147 1.00 85.81 85 GLN A O 1
ATOM 650 N N . GLY A 1 86 ? -21.567 13.622 -0.532 1.00 88.62 86 GLY A N 1
ATOM 651 C CA . GLY A 1 86 ? -22.933 13.586 -0.007 1.00 88.62 86 GLY A CA 1
ATOM 652 C C . GLY A 1 86 ? -23.187 12.382 0.896 1.00 88.62 86 GLY A C 1
ATOM 653 O O . GLY A 1 86 ? -22.640 11.305 0.640 1.00 88.62 86 GLY A O 1
ATOM 654 N N . LYS A 1 87 ? -24.075 12.562 1.886 1.00 90.38 87 LYS A N 1
ATOM 655 C CA . LYS A 1 87 ? -24.554 11.472 2.744 1.00 90.38 87 LYS A CA 1
ATOM 656 C C . LYS A 1 87 ? -25.248 10.391 1.929 1.00 90.38 87 LYS A C 1
ATOM 658 O O . LYS A 1 87 ? -26.082 10.693 1.069 1.00 90.38 87 LYS A O 1
ATOM 663 N N . THR A 1 88 ? -24.933 9.135 2.212 1.00 92.06 88 THR A N 1
ATOM 664 C CA . THR A 1 88 ? -25.568 8.005 1.529 1.00 92.06 88 THR A CA 1
ATOM 665 C C . THR A 1 88 ? -26.907 7.650 2.157 1.00 92.06 88 THR A C 1
ATOM 667 O O . THR A 1 88 ? -27.175 7.912 3.329 1.00 92.06 88 THR A O 1
ATOM 670 N N . LEU A 1 89 ? -27.764 6.988 1.376 1.00 92.69 89 LEU A N 1
ATOM 671 C CA . LEU A 1 89 ? -29.013 6.437 1.900 1.00 92.69 89 LEU A CA 1
ATOM 672 C C . LEU A 1 89 ? -28.752 5.438 3.039 1.00 92.69 89 LEU A C 1
ATOM 674 O O . LEU A 1 89 ? -29.498 5.402 4.013 1.00 92.69 89 LEU A O 1
ATOM 678 N N . TRP A 1 90 ? -27.708 4.617 2.915 1.00 93.25 90 TRP A N 1
ATOM 679 C CA . TRP A 1 90 ? -27.376 3.598 3.907 1.00 93.25 90 TRP A CA 1
ATOM 680 C C . TRP A 1 90 ? -26.686 4.175 5.145 1.00 93.25 90 TRP A C 1
ATOM 682 O O . TRP A 1 90 ? -26.958 3.689 6.240 1.00 93.25 90 TRP A O 1
ATOM 692 N N . GLU A 1 91 ? -25.886 5.237 5.018 1.00 92.88 91 GLU A N 1
ATOM 693 C CA . GLU A 1 91 ? -25.418 6.024 6.165 1.00 92.88 91 GLU A CA 1
ATOM 694 C C . GLU A 1 91 ? -26.624 6.527 6.964 1.00 92.88 91 GLU A C 1
ATOM 696 O O . GLU A 1 91 ? -26.770 6.170 8.133 1.00 92.88 91 GLU A O 1
ATOM 701 N N . LEU A 1 92 ? -27.561 7.222 6.308 1.00 93.81 92 LEU A N 1
ATOM 702 C CA . LEU A 1 92 ? -28.785 7.719 6.947 1.00 93.81 92 LEU A CA 1
ATOM 703 C C . LEU A 1 92 ? -29.608 6.597 7.595 1.00 93.81 92 LEU A C 1
ATOM 705 O O . LEU A 1 92 ? -30.083 6.754 8.719 1.00 93.81 92 LEU A O 1
ATOM 709 N N . ALA A 1 93 ? -29.773 5.458 6.921 1.00 94.19 93 ALA A N 1
ATOM 710 C CA . ALA A 1 93 ? -30.506 4.318 7.466 1.00 94.19 93 ALA A CA 1
ATOM 711 C C . ALA A 1 93 ? -29.843 3.774 8.744 1.00 94.19 93 ALA A C 1
ATOM 713 O O . ALA A 1 93 ? -30.520 3.573 9.754 1.00 94.19 93 ALA A O 1
ATOM 714 N N . THR A 1 94 ? -28.518 3.594 8.736 1.00 94.12 94 THR A N 1
ATOM 715 C CA . THR A 1 94 ? -27.792 3.109 9.921 1.00 94.12 94 THR A CA 1
ATOM 716 C C . THR A 1 94 ? -27.736 4.125 11.058 1.00 94.12 94 THR A C 1
ATOM 718 O O . THR A 1 94 ? -27.778 3.726 12.219 1.00 94.12 94 THR A O 1
ATOM 721 N N . GLU A 1 95 ? -27.720 5.430 10.767 1.00 91.94 95 GLU A N 1
ATOM 722 C CA . GLU A 1 95 ? -27.838 6.481 11.788 1.00 91.94 95 GLU A CA 1
ATOM 723 C C . GLU A 1 95 ? -29.162 6.381 12.563 1.00 91.94 95 GLU A C 1
ATOM 725 O O . GLU A 1 95 ? -29.185 6.620 13.771 1.00 91.94 95 GLU A O 1
ATOM 730 N N . HIS A 1 96 ? -30.237 5.955 11.894 1.00 94.44 96 HIS A N 1
ATOM 731 C CA . HIS A 1 96 ? -31.561 5.745 12.487 1.00 94.44 96 HIS A CA 1
ATOM 732 C C . HIS A 1 96 ? -31.764 4.325 13.052 1.00 94.44 96 HIS A C 1
ATOM 734 O O . HIS A 1 96 ? -32.890 3.942 13.371 1.00 94.44 96 HIS A O 1
ATOM 740 N N . GLY A 1 97 ? -30.697 3.529 13.185 1.00 94.25 97 GLY A N 1
ATOM 741 C CA . GLY A 1 97 ? -30.749 2.177 13.751 1.00 94.25 97 GLY A CA 1
ATOM 742 C C . GLY A 1 97 ? -31.354 1.120 12.820 1.00 94.25 97 GLY A C 1
ATOM 743 O O . GLY A 1 97 ? -31.703 0.026 13.268 1.00 94.25 97 GLY A O 1
ATOM 744 N N . ILE A 1 98 ? -31.491 1.415 11.522 1.00 95.50 98 ILE A N 1
ATOM 745 C CA . ILE A 1 98 ? -31.971 0.451 10.530 1.00 95.50 98 ILE A CA 1
ATOM 746 C C . ILE A 1 98 ? -30.787 -0.392 10.058 1.00 95.50 98 ILE A C 1
ATOM 748 O O . ILE A 1 98 ? -29.882 0.095 9.371 1.00 95.50 98 ILE A O 1
ATOM 752 N N . LYS A 1 99 ? -30.822 -1.689 10.384 1.00 95.31 99 LYS A N 1
ATOM 753 C CA . LYS A 1 99 ? -29.783 -2.632 9.968 1.00 95.31 99 LYS A CA 1
ATOM 754 C C . LYS A 1 99 ? -29.715 -2.718 8.444 1.00 95.31 99 LYS A C 1
ATOM 756 O O . LYS A 1 99 ? -30.660 -3.178 7.806 1.00 95.31 99 LYS A O 1
ATOM 761 N N . THR A 1 100 ? -28.586 -2.307 7.872 1.00 95.62 100 THR A N 1
ATOM 762 C CA . THR A 1 100 ? -28.445 -2.149 6.417 1.00 95.62 100 THR A CA 1
ATOM 763 C C . THR A 1 100 ? -27.281 -2.973 5.878 1.00 95.62 100 THR A C 1
ATOM 765 O O . THR A 1 100 ? -26.205 -3.017 6.468 1.00 95.62 100 THR A O 1
ATOM 768 N N . ARG A 1 101 ? -27.490 -3.632 4.735 1.00 95.31 101 ARG A N 1
ATOM 769 C CA . ARG A 1 101 ? -26.447 -4.369 4.018 1.00 95.31 101 ARG A CA 1
ATOM 770 C C . ARG A 1 101 ? -26.374 -3.879 2.578 1.00 95.31 101 ARG A C 1
ATOM 772 O O . ARG A 1 101 ? -27.333 -4.033 1.827 1.00 95.31 101 ARG A O 1
ATOM 779 N N . VAL A 1 102 ? -25.231 -3.321 2.195 1.00 95.06 102 VAL A N 1
ATOM 780 C CA . VAL A 1 102 ? -24.978 -2.812 0.842 1.00 95.06 102 VAL A CA 1
ATOM 781 C C . VAL A 1 102 ? -24.116 -3.821 0.094 1.00 95.06 102 VAL A C 1
ATOM 783 O O . VAL A 1 102 ? -23.010 -4.138 0.520 1.00 95.06 102 VAL A O 1
ATOM 786 N N . ILE A 1 103 ? -24.615 -4.353 -1.023 1.00 95.25 103 ILE A N 1
ATOM 787 C CA . ILE A 1 103 ? -23.937 -5.419 -1.771 1.00 95.25 103 ILE A CA 1
ATOM 788 C C . ILE A 1 103 ? -23.641 -4.939 -3.187 1.00 95.25 103 ILE A C 1
ATOM 790 O O . ILE A 1 103 ? -24.557 -4.696 -3.968 1.00 95.25 103 ILE A O 1
ATOM 794 N N . ARG A 1 104 ? -22.352 -4.858 -3.530 1.00 93.12 104 ARG A N 1
ATOM 795 C CA . ARG A 1 104 ? -21.839 -4.544 -4.872 1.00 93.12 104 ARG A CA 1
ATOM 796 C C . ARG A 1 104 ? -22.344 -3.216 -5.448 1.00 93.12 104 ARG A C 1
ATOM 798 O O . ARG A 1 104 ? -22.452 -3.073 -6.665 1.00 93.12 104 ARG A O 1
ATOM 805 N N . PHE A 1 105 ? -22.602 -2.226 -4.596 1.00 91.75 105 PHE A N 1
ATOM 806 C CA . PHE A 1 105 ? -22.954 -0.887 -5.067 1.00 91.75 105 PHE A CA 1
ATOM 807 C C . PHE A 1 105 ? -21.726 -0.219 -5.717 1.00 91.75 105 PHE A C 1
ATOM 809 O O . PHE A 1 105 ? -20.626 -0.310 -5.157 1.00 91.75 105 PHE A O 1
ATOM 816 N N . PRO A 1 106 ? -21.858 0.405 -6.900 1.00 88.69 106 PRO A N 1
ATOM 817 C CA . PRO A 1 106 ? -20.721 0.962 -7.629 1.00 88.69 106 PRO A CA 1
ATOM 818 C C . PRO A 1 106 ? -20.060 2.126 -6.880 1.00 88.69 106 PRO A C 1
ATOM 820 O O . PRO A 1 106 ? -20.726 2.891 -6.191 1.00 88.69 106 PRO A O 1
ATOM 823 N N . ASN A 1 107 ? -18.751 2.281 -7.077 1.00 86.56 107 ASN A N 1
ATOM 824 C CA . ASN A 1 107 ? -17.921 3.389 -6.602 1.00 86.56 107 ASN A CA 1
ATOM 825 C C . ASN A 1 107 ? -17.968 3.641 -5.088 1.00 86.56 107 ASN A C 1
ATOM 827 O O . ASN A 1 107 ? -17.934 4.775 -4.624 1.00 86.56 107 ASN A O 1
ATOM 831 N N . THR A 1 108 ? -18.018 2.567 -4.311 1.00 90.81 108 THR A N 1
ATOM 832 C CA . THR A 1 108 ? -18.025 2.599 -2.842 1.00 90.81 108 THR A CA 1
ATOM 833 C C . THR A 1 108 ? -16.689 2.131 -2.270 1.00 90.81 108 THR A C 1
ATOM 835 O O . THR A 1 108 ? -16.657 1.516 -1.211 1.00 90.81 108 THR A O 1
ATOM 838 N N . PHE A 1 109 ? -15.583 2.334 -2.997 1.00 90.06 109 PHE A N 1
ATOM 839 C CA . PHE A 1 109 ? -14.244 1.975 -2.532 1.00 90.06 109 PHE A CA 1
ATOM 840 C C . PHE A 1 109 ? -13.420 3.229 -2.178 1.00 90.06 109 PHE A C 1
ATOM 842 O O . PHE A 1 109 ? -13.343 4.134 -3.009 1.00 90.06 109 PHE A O 1
ATOM 849 N N . PRO A 1 110 ? -12.737 3.265 -1.018 1.00 89.81 110 PRO A N 1
ATOM 850 C CA . PRO A 1 110 ? -12.809 2.263 0.046 1.00 89.81 110 PRO A CA 1
ATOM 851 C C . PRO A 1 110 ? -14.214 2.211 0.681 1.00 89.81 110 PRO A C 1
ATOM 853 O O . PRO A 1 110 ? -14.904 3.231 0.683 1.00 89.81 110 PRO A O 1
ATOM 856 N N . PRO A 1 111 ? -14.652 1.034 1.169 1.00 90.50 111 PRO A N 1
ATOM 857 C CA . PRO A 1 111 ? -15.934 0.897 1.854 1.00 90.50 111 PRO A CA 1
ATOM 858 C C . PRO A 1 111 ? -15.981 1.820 3.069 1.00 90.50 111 PRO A C 1
ATOM 860 O O . PRO A 1 111 ? -15.067 1.806 3.896 1.00 90.50 111 PRO A O 1
ATOM 863 N N . GLU A 1 112 ? -17.040 2.621 3.172 1.00 88.75 112 GLU A N 1
ATOM 864 C CA . GLU A 1 112 ? -17.230 3.491 4.327 1.00 88.75 112 GLU A CA 1
ATOM 865 C C . GLU A 1 112 ? -17.640 2.685 5.570 1.00 88.75 112 GLU A C 1
ATOM 867 O O . GLU A 1 112 ? -18.359 1.685 5.456 1.00 88.75 112 GLU A O 1
ATOM 872 N N . PRO A 1 113 ? -17.181 3.079 6.769 1.00 87.50 113 PRO A N 1
ATOM 873 C CA . PRO A 1 113 ? -17.590 2.418 7.997 1.00 87.50 113 PRO A CA 1
ATOM 874 C C . PRO A 1 113 ? -19.080 2.670 8.257 1.00 87.50 113 PRO A C 1
ATOM 876 O O . PRO A 1 113 ? -19.521 3.811 8.358 1.00 87.50 113 PRO A O 1
ATOM 879 N N . MET A 1 114 ? -19.850 1.594 8.409 1.00 87.81 114 MET A N 1
ATOM 880 C CA . MET A 1 114 ? -21.268 1.649 8.767 1.00 87.81 114 MET A CA 1
ATOM 881 C C . MET A 1 114 ? -21.450 1.328 10.252 1.00 87.81 114 MET A C 1
ATOM 883 O O . MET A 1 114 ? -20.806 0.417 10.768 1.00 87.81 114 MET A O 1
ATOM 887 N N . LYS A 1 115 ? -22.341 2.057 10.938 1.00 87.06 115 LYS A N 1
ATOM 888 C CA . LYS A 1 115 ? -22.602 1.865 12.375 1.00 87.06 115 LYS A CA 1
ATOM 889 C C . LYS A 1 115 ? -23.289 0.524 12.660 1.00 87.06 115 LYS A C 1
ATOM 891 O O . LYS A 1 115 ? -22.747 -0.298 13.387 1.00 87.06 115 LYS A O 1
ATOM 896 N N . ASP A 1 116 ? -24.450 0.309 12.038 1.00 89.00 116 ASP A N 1
ATOM 897 C CA . ASP A 1 116 ? -25.292 -0.885 12.200 1.00 89.00 116 ASP A CA 1
ATOM 898 C C . ASP A 1 116 ? -25.485 -1.597 10.853 1.00 89.00 116 ASP A C 1
ATOM 900 O O . ASP A 1 116 ? -26.597 -1.791 10.356 1.00 89.00 116 ASP A O 1
ATOM 904 N N . GLY A 1 117 ? -24.381 -1.964 10.206 1.00 90.25 117 GLY A N 1
ATOM 905 C CA . GLY A 1 117 ? -24.451 -2.607 8.905 1.00 90.25 117 GLY A CA 1
ATOM 906 C C . GLY A 1 117 ? -23.106 -2.950 8.298 1.00 90.25 117 GLY A C 1
ATOM 907 O O . GLY A 1 117 ? -22.064 -2.851 8.938 1.00 90.25 117 GLY A O 1
ATOM 908 N N . GLU A 1 118 ? -23.150 -3.391 7.050 1.00 94.06 118 GLU A N 1
ATOM 909 C CA . GLU A 1 118 ? -21.973 -3.840 6.317 1.00 94.06 118 GLU A CA 1
ATOM 910 C C . GLU A 1 118 ? -22.094 -3.489 4.835 1.00 94.06 118 GLU A C 1
ATOM 912 O O . GLU A 1 118 ? -23.180 -3.535 4.244 1.00 94.06 118 GLU A O 1
ATOM 917 N N . ILE A 1 119 ? -20.958 -3.148 4.233 1.00 95.19 119 ILE A N 1
ATOM 918 C CA . ILE A 1 119 ? -20.858 -2.764 2.831 1.00 95.19 119 ILE A CA 1
ATOM 919 C C . ILE A 1 119 ? -19.800 -3.610 2.129 1.00 95.19 119 ILE A C 1
ATOM 921 O O . ILE A 1 119 ? -18.650 -3.704 2.552 1.00 95.19 119 ILE A O 1
ATOM 925 N N . LEU A 1 120 ? -20.209 -4.220 1.022 1.00 94.69 120 LEU A N 1
ATOM 926 C CA . LEU A 1 120 ? -19.329 -4.878 0.071 1.00 94.69 120 LEU A CA 1
ATOM 927 C C . LEU A 1 120 ? -19.263 -4.019 -1.189 1.00 94.69 120 LEU A C 1
ATOM 929 O O . LEU A 1 120 ? -20.241 -3.953 -1.941 1.00 94.69 120 LEU A O 1
ATOM 933 N N . SER A 1 121 ? -18.118 -3.379 -1.423 1.00 92.31 121 SER A N 1
ATOM 934 C CA . SER A 1 121 ? -17.930 -2.498 -2.575 1.00 92.31 121 SER A CA 1
ATOM 935 C C . SER A 1 121 ? -18.116 -3.231 -3.910 1.00 92.31 121 SER A C 1
ATOM 937 O O . SER A 1 121 ? -17.785 -4.411 -4.048 1.00 92.31 121 SER A O 1
ATOM 939 N N . GLY A 1 122 ? -18.686 -2.532 -4.892 1.00 88.19 122 GLY A N 1
ATOM 940 C CA . GLY A 1 122 ? -18.994 -3.064 -6.220 1.00 88.19 122 GLY A CA 1
ATOM 941 C C . GLY A 1 122 ? -18.014 -2.646 -7.309 1.00 88.19 122 GLY A C 1
ATOM 942 O O . GLY A 1 122 ? -16.802 -2.715 -7.151 1.00 88.19 122 GLY A O 1
ATOM 943 N N . LEU A 1 123 ? -18.558 -2.233 -8.454 1.00 86.31 123 LEU A N 1
ATOM 944 C CA . LEU A 1 123 ? -17.777 -1.701 -9.573 1.00 86.31 123 LEU A CA 1
ATOM 945 C C . LEU A 1 123 ? -16.871 -0.542 -9.110 1.00 86.31 123 LEU A C 1
ATOM 947 O O . LEU A 1 123 ? -17.291 0.260 -8.282 1.00 86.31 123 LEU A O 1
ATOM 951 N N . GLY A 1 124 ? -15.659 -0.429 -9.660 1.00 80.62 124 GLY A N 1
ATOM 952 C CA . GLY A 1 124 ? -14.724 0.656 -9.319 1.00 80.62 124 GLY A CA 1
ATOM 953 C C . GLY A 1 124 ? -13.815 0.370 -8.116 1.00 80.62 124 GLY A C 1
ATOM 954 O O . GLY A 1 124 ? -13.213 1.294 -7.573 1.00 80.62 124 GLY A O 1
ATOM 955 N N . VAL A 1 125 ? -13.712 -0.896 -7.698 1.00 88.00 125 VAL A N 1
ATOM 956 C CA . VAL A 1 125 ? -12.717 -1.366 -6.722 1.00 88.00 125 VAL A CA 1
ATOM 957 C C . VAL A 1 125 ? -11.354 -1.503 -7.417 1.00 88.00 125 VAL A C 1
ATOM 959 O O . VAL A 1 125 ? -11.291 -2.107 -8.492 1.00 88.00 125 VAL A O 1
ATOM 962 N N . PRO A 1 126 ? -10.269 -0.954 -6.842 1.00 82.25 126 PRO A N 1
ATOM 963 C CA . PRO A 1 126 ? -8.935 -1.080 -7.411 1.00 82.25 126 PRO A CA 1
ATOM 964 C C . PRO A 1 126 ? -8.451 -2.532 -7.399 1.00 82.25 126 PRO A C 1
ATOM 966 O O . PRO A 1 126 ? -8.885 -3.358 -6.595 1.00 82.25 126 PRO A O 1
ATOM 969 N N . ASP A 1 127 ? -7.500 -2.832 -8.278 1.00 80.94 127 ASP A N 1
ATOM 970 C CA . ASP A 1 127 ? -6.821 -4.126 -8.294 1.00 80.94 127 ASP A CA 1
ATOM 971 C C . ASP A 1 127 ? -5.936 -4.348 -7.046 1.00 80.94 127 ASP A C 1
ATOM 973 O O . ASP A 1 127 ? -5.748 -3.462 -6.210 1.00 80.94 127 ASP A O 1
ATOM 977 N N . ILE A 1 128 ? -5.330 -5.538 -6.934 1.00 79.31 128 ILE A N 1
ATOM 978 C CA . ILE A 1 128 ? -4.423 -5.893 -5.823 1.00 79.31 128 ILE A CA 1
ATOM 979 C C . ILE A 1 128 ? -3.198 -4.969 -5.710 1.00 79.31 128 ILE A C 1
ATOM 981 O O . ILE A 1 128 ? -2.555 -4.899 -4.666 1.00 79.31 128 ILE A O 1
ATOM 985 N N . ARG A 1 129 ? -2.855 -4.253 -6.784 1.00 71.06 129 ARG A N 1
ATOM 986 C CA . ARG A 1 129 ? -1.767 -3.273 -6.809 1.00 71.06 129 ARG A CA 1
ATOM 987 C C . ARG A 1 129 ? -2.254 -1.878 -6.416 1.00 71.06 129 ARG A C 1
ATOM 989 O O . ARG A 1 129 ? -1.441 -0.961 -6.418 1.00 71.06 129 ARG A O 1
ATOM 996 N N . GLY A 1 130 ? -3.534 -1.702 -6.090 1.00 72.56 130 GLY A N 1
ATOM 997 C CA . GLY A 1 130 ? -4.131 -0.420 -5.736 1.00 72.56 130 GLY A CA 1
ATOM 998 C C . GLY A 1 130 ? -4.338 0.513 -6.930 1.00 72.56 130 GLY A C 1
ATOM 999 O O . GLY A 1 130 ? -4.448 1.721 -6.727 1.00 72.56 130 GLY A O 1
ATOM 1000 N N . THR A 1 131 ? -4.355 -0.006 -8.165 1.00 70.88 131 THR A N 1
ATOM 1001 C CA . THR A 1 131 ? -4.579 0.801 -9.377 1.00 70.88 131 THR A CA 1
ATOM 1002 C C . THR A 1 131 ? -5.981 0.594 -9.946 1.00 70.88 131 THR A C 1
ATOM 1004 O O . THR A 1 131 ? -6.621 -0.421 -9.682 1.00 70.88 131 THR A O 1
ATOM 1007 N N . MET A 1 132 ? -6.477 1.553 -10.734 1.00 71.06 132 MET A N 1
ATOM 1008 C CA . MET A 1 132 ? -7.827 1.515 -11.332 1.00 71.06 132 MET A CA 1
ATOM 1009 C C . MET A 1 132 ? -7.928 0.617 -12.575 1.00 71.06 132 MET A C 1
ATOM 1011 O O . MET A 1 132 ? -8.733 0.858 -13.472 1.00 71.06 132 MET A O 1
ATOM 1015 N N . GLY A 1 133 ? -7.107 -0.432 -12.630 1.00 63.97 133 GLY A N 1
ATOM 1016 C CA . GLY A 1 133 ? -6.941 -1.266 -13.808 1.00 63.97 133 GLY A CA 1
ATOM 1017 C C . GLY A 1 133 ? -6.114 -0.578 -14.896 1.00 63.97 133 GLY A C 1
ATOM 1018 O O . GLY A 1 133 ? -6.029 0.646 -15.001 1.00 63.97 133 GLY A O 1
ATOM 1019 N N . THR A 1 134 ? -5.463 -1.390 -15.726 1.00 63.88 134 THR A N 1
ATOM 1020 C CA . THR A 1 134 ? -4.768 -0.917 -16.929 1.00 63.88 134 THR A CA 1
ATOM 1021 C C . THR A 1 134 ? -5.618 -1.284 -18.135 1.00 63.88 134 THR A C 1
ATOM 1023 O O . THR A 1 134 ? -5.832 -2.467 -18.391 1.00 63.88 134 THR A O 1
ATOM 1026 N N . PHE A 1 135 ? -6.111 -0.290 -18.873 1.00 58.66 135 PHE A N 1
ATOM 1027 C CA . PHE A 1 135 ? -6.802 -0.536 -20.135 1.00 58.66 135 PHE A CA 1
ATOM 1028 C C . PHE A 1 135 ? -5.794 -0.560 -21.285 1.00 58.66 135 PHE A C 1
ATOM 1030 O O . PHE A 1 135 ? -4.797 0.160 -21.279 1.00 58.66 135 PHE A O 1
ATOM 1037 N N . SER A 1 136 ? -6.055 -1.407 -22.272 1.00 60.56 136 SER A N 1
ATOM 1038 C CA . SER A 1 136 ? -5.323 -1.432 -23.536 1.00 60.56 136 SER A CA 1
ATOM 1039 C C . SER A 1 136 ? -6.312 -1.117 -24.648 1.00 60.56 136 SER A C 1
ATOM 1041 O O . SER A 1 136 ? -7.392 -1.704 -24.697 1.00 60.56 136 SER A O 1
ATOM 1043 N N . TYR A 1 137 ? -5.970 -0.156 -25.504 1.00 52.56 137 TYR A N 1
ATOM 1044 C CA . TYR A 1 137 ? -6.794 0.241 -26.640 1.00 52.56 137 TYR A CA 1
ATOM 1045 C C . TYR A 1 137 ? -6.200 -0.338 -27.923 1.00 52.56 137 TYR A C 1
ATOM 1047 O O . TYR A 1 137 ? -5.030 -0.105 -28.227 1.00 52.56 137 TYR A O 1
ATOM 1055 N N . TYR A 1 138 ? -7.011 -1.089 -28.664 1.00 60.66 138 TYR A N 1
ATOM 1056 C CA . TYR A 1 138 ? -6.634 -1.715 -29.927 1.00 60.66 138 TYR A CA 1
ATOM 1057 C C . TYR A 1 138 ? -7.542 -1.161 -31.020 1.00 60.66 138 TYR A C 1
ATOM 1059 O O . TYR A 1 138 ? -8.763 -1.228 -30.896 1.00 60.66 138 TYR A O 1
ATOM 1067 N N . THR A 1 139 ? -6.961 -0.609 -32.083 1.00 56.38 139 THR A N 1
ATOM 1068 C CA . THR A 1 139 ? -7.727 -0.094 -33.220 1.00 56.38 139 THR A CA 1
ATOM 1069 C C . THR A 1 139 ? -7.032 -0.396 -34.540 1.00 56.38 139 THR A C 1
ATOM 1071 O O . THR A 1 139 ? -5.804 -0.417 -34.618 1.00 56.38 139 THR A O 1
ATOM 1074 N N . THR A 1 140 ? -7.829 -0.648 -35.577 1.00 56.59 140 THR A N 1
ATOM 1075 C CA . THR A 1 140 ? -7.376 -0.835 -36.965 1.00 56.59 140 THR A CA 1
ATOM 1076 C C . THR A 1 140 ? -7.313 0.485 -37.741 1.00 56.59 140 THR A C 1
ATOM 1078 O O . THR A 1 140 ? -6.686 0.551 -38.807 1.00 56.59 140 THR A O 1
ATOM 1081 N N . GLU A 1 141 ? -7.934 1.539 -37.199 1.00 49.31 141 GLU A N 1
ATOM 1082 C CA . GLU A 1 141 ? -7.817 2.912 -37.677 1.00 49.31 141 GLU A CA 1
ATOM 1083 C C . GLU A 1 141 ? -6.408 3.448 -37.393 1.00 49.31 141 GLU A C 1
ATOM 1085 O O . GLU A 1 141 ? -5.963 3.535 -36.249 1.00 49.31 141 GLU A O 1
ATOM 1090 N N . HIS A 1 142 ? -5.718 3.896 -38.444 1.00 49.47 142 HIS A N 1
ATOM 1091 C CA . HIS A 1 142 ? -4.397 4.534 -38.342 1.00 49.47 142 HIS A CA 1
ATOM 1092 C C . HIS A 1 142 ? -4.412 5.867 -37.568 1.00 49.47 142 HIS A C 1
ATOM 1094 O O . HIS A 1 142 ? -3.360 6.447 -37.299 1.00 49.47 142 HIS A O 1
ATOM 1100 N N . THR A 1 143 ? -5.593 6.369 -37.210 1.00 44.84 143 THR A N 1
ATOM 1101 C CA . THR A 1 143 ? -5.796 7.680 -36.593 1.00 44.84 143 THR A CA 1
ATOM 1102 C C . THR A 1 143 ? -5.346 7.726 -35.130 1.00 44.84 143 THR A C 1
ATOM 1104 O O . THR A 1 143 ? -4.947 8.791 -34.665 1.00 44.84 143 THR A O 1
ATOM 1107 N N . ALA A 1 144 ? -5.275 6.591 -34.419 1.00 46.34 144 ALA A N 1
ATOM 1108 C CA . ALA A 1 144 ? -4.788 6.568 -33.031 1.00 46.34 144 ALA A CA 1
ATOM 1109 C C . ALA A 1 144 ? -3.292 6.910 -32.894 1.00 46.34 144 ALA A C 1
ATOM 1111 O O . ALA A 1 144 ? -2.841 7.326 -31.830 1.00 46.34 144 ALA A O 1
ATOM 1112 N N . GLN A 1 145 ? -2.518 6.781 -33.975 1.00 41.00 145 GLN A N 1
ATOM 1113 C CA . GLN A 1 145 ? -1.099 7.149 -33.998 1.00 41.00 145 GLN A CA 1
ATOM 1114 C C . GLN A 1 145 ? -0.863 8.624 -34.350 1.00 41.00 145 GLN A C 1
ATOM 1116 O O . GLN A 1 145 ? 0.269 9.094 -34.242 1.00 41.00 145 GLN A O 1
ATOM 1121 N N . LYS A 1 146 ? -1.895 9.390 -34.740 1.00 38.50 146 LYS A N 1
ATOM 1122 C CA . LYS A 1 146 ? -1.706 10.773 -35.208 1.00 38.50 146 LYS A CA 1
ATOM 1123 C C . LYS A 1 146 ? -1.340 11.762 -34.089 1.00 38.50 146 LYS A C 1
ATOM 1125 O O . LYS A 1 146 ? -0.805 12.823 -34.395 1.00 38.50 146 LYS A O 1
ATOM 1130 N N . GLU A 1 147 ? -1.495 11.382 -32.818 1.00 43.66 147 GLU A N 1
ATOM 1131 C CA . GLU A 1 147 ? -0.895 12.089 -31.670 1.00 43.66 147 GLU A CA 1
ATOM 1132 C C . GLU A 1 147 ? 0.471 11.519 -31.225 1.00 43.66 147 GLU A C 1
ATOM 1134 O O . GLU A 1 147 ? 1.167 12.142 -30.427 1.00 43.66 147 GLU A O 1
ATOM 1139 N N . ILE A 1 148 ? 0.930 10.383 -31.768 1.00 44.34 148 ILE A N 1
ATOM 1140 C CA . ILE A 1 148 ? 2.149 9.680 -31.321 1.00 44.34 148 ILE A CA 1
ATOM 1141 C C . ILE A 1 148 ? 3.155 9.501 -32.476 1.00 44.34 148 ILE A C 1
ATOM 1143 O O . ILE A 1 148 ? 3.676 8.423 -32.705 1.00 44.34 148 ILE A O 1
ATOM 1147 N N . ARG A 1 149 ? 3.557 10.609 -33.114 1.00 34.31 149 ARG A N 1
ATOM 1148 C CA . ARG A 1 149 ? 4.722 10.725 -34.036 1.00 34.31 149 ARG A CA 1
ATOM 1149 C C . ARG A 1 149 ? 4.467 10.380 -35.519 1.00 34.31 149 ARG A C 1
ATOM 1151 O O . ARG A 1 149 ? 4.638 9.264 -35.981 1.00 34.31 149 ARG A O 1
ATOM 1158 N N . ARG A 1 150 ? 4.141 11.429 -36.282 1.00 34.69 150 ARG A N 1
ATOM 1159 C CA . ARG A 1 150 ? 4.959 11.982 -37.392 1.00 34.69 150 ARG A CA 1
ATOM 1160 C C . ARG A 1 150 ? 5.802 10.954 -38.209 1.00 34.69 150 ARG A C 1
ATOM 1162 O O . ARG A 1 150 ? 6.960 10.748 -37.884 1.00 34.69 150 ARG A O 1
ATOM 1169 N N . TRP A 1 151 ? 5.196 10.456 -39.299 1.00 37.12 151 TRP A N 1
ATOM 1170 C CA . TRP A 1 151 ? 5.732 9.991 -40.608 1.00 37.12 151 TRP A CA 1
ATOM 1171 C C . TRP A 1 151 ? 6.906 8.990 -40.681 1.00 37.12 151 TRP A C 1
ATOM 1173 O O . TRP A 1 151 ? 8.044 9.391 -40.483 1.00 37.12 151 TRP A O 1
ATOM 1183 N N . GLU A 1 152 ? 6.640 7.772 -41.182 1.00 33.56 152 GLU A N 1
ATOM 1184 C CA . GLU A 1 152 ? 7.416 7.144 -42.276 1.00 33.56 152 GLU A CA 1
ATOM 1185 C C . GLU A 1 152 ? 6.619 6.000 -42.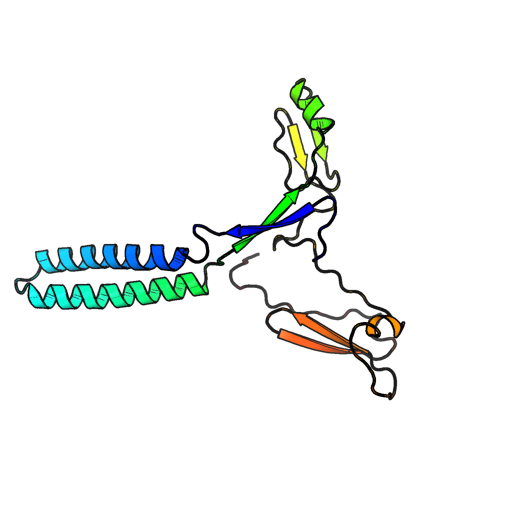950 1.00 33.56 152 GLU A C 1
ATOM 1187 O O . GLU A 1 152 ? 5.736 5.398 -42.337 1.00 33.56 152 GLU A O 1
ATOM 1192 N N . GLU A 1 153 ? 6.852 5.790 -44.249 1.00 41.66 153 GLU A N 1
ATOM 1193 C CA . GLU A 1 153 ? 6.017 5.019 -45.187 1.00 41.66 153 GLU A CA 1
ATOM 1194 C C . GLU A 1 153 ? 6.186 3.477 -45.127 1.00 41.66 153 GLU A C 1
ATOM 1196 O O . GLU A 1 153 ? 7.167 2.942 -44.625 1.00 41.66 153 GLU A O 1
ATOM 1201 N N . LYS A 1 154 ? 5.162 2.777 -45.649 1.00 46.06 154 LYS A N 1
ATOM 1202 C CA . LYS A 1 154 ? 4.814 1.332 -45.570 1.00 46.06 154 LYS A CA 1
ATOM 1203 C C . LYS A 1 154 ? 5.904 0.329 -46.030 1.00 46.06 154 LYS A C 1
ATOM 1205 O O . LYS A 1 154 ? 6.690 0.652 -46.914 1.00 46.06 154 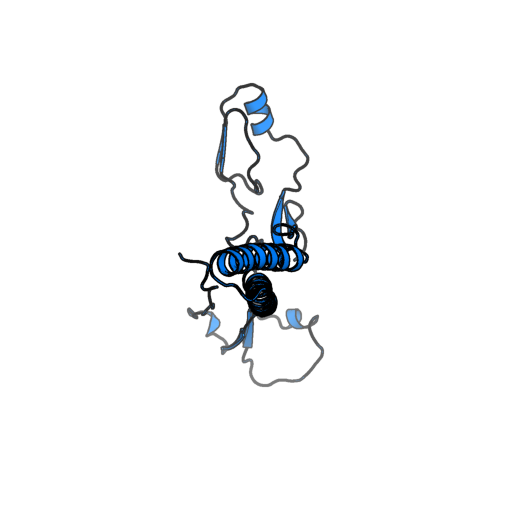LYS A O 1
ATOM 1210 N N . PRO A 1 155 ? 5.831 -0.956 -45.597 1.00 36.19 155 PRO A N 1
ATOM 1211 C CA . PRO A 1 155 ? 5.104 -1.973 -46.394 1.00 36.19 155 PRO A CA 1
ATOM 1212 C C . PRO A 1 155 ? 4.280 -3.004 -45.571 1.00 36.19 155 PRO A C 1
ATOM 1214 O O . PRO A 1 155 ? 4.551 -3.241 -44.403 1.00 36.19 155 PRO A O 1
ATOM 1217 N N . SER A 1 156 ? 3.251 -3.594 -46.211 1.00 35.53 156 SER A N 1
ATOM 1218 C CA . SER A 1 156 ? 2.388 -4.738 -45.799 1.00 35.53 156 SER A CA 1
ATOM 1219 C C . SER A 1 156 ? 2.097 -4.907 -44.292 1.00 35.53 156 SER A C 1
ATOM 1221 O O . SER A 1 156 ? 2.933 -5.403 -43.544 1.00 35.53 156 SER A O 1
ATOM 1223 N N . LYS A 1 157 ? 0.870 -4.541 -43.890 1.00 47.06 157 LYS A N 1
ATOM 1224 C CA . LYS A 1 157 ? 0.353 -4.226 -42.538 1.00 47.06 157 LYS A CA 1
ATOM 1225 C C . LYS A 1 157 ? 0.566 -5.306 -41.445 1.00 47.06 157 LYS A C 1
ATOM 1227 O O . LYS A 1 157 ? -0.377 -5.881 -40.909 1.00 47.06 157 LYS A O 1
ATOM 1232 N N . LEU A 1 158 ? 1.817 -5.554 -41.065 1.00 41.62 158 LEU A N 1
ATOM 1233 C CA . LEU A 1 158 ? 2.168 -6.156 -39.779 1.00 41.62 158 LEU A CA 1
ATOM 1234 C C . LEU A 1 158 ? 1.811 -5.150 -38.683 1.00 41.62 158 LEU A C 1
ATOM 1236 O O . LEU A 1 158 ? 2.296 -4.019 -38.707 1.00 41.62 158 LEU A O 1
ATOM 1240 N N . HIS A 1 159 ? 0.967 -5.538 -37.731 1.00 51.94 159 HIS A N 1
ATOM 1241 C CA . HIS A 1 159 ? 0.711 -4.703 -36.562 1.00 51.94 159 HIS A CA 1
ATOM 1242 C C . HIS A 1 159 ? 1.558 -5.248 -35.415 1.00 51.94 159 HIS A C 1
ATOM 1244 O O . HIS A 1 159 ? 1.380 -6.382 -34.966 1.00 51.94 159 HIS A O 1
ATOM 1250 N N . SER A 1 160 ? 2.523 -4.456 -34.959 1.00 50.47 160 SER A N 1
ATOM 1251 C CA . SER A 1 160 ? 3.304 -4.784 -33.774 1.00 50.47 160 SER A CA 1
ATOM 1252 C C . SER A 1 160 ? 2.543 -4.338 -32.530 1.00 50.47 160 SER A C 1
ATOM 1254 O O . SER A 1 160 ? 2.200 -3.167 -32.364 1.00 50.47 160 SER A O 1
ATOM 1256 N N . LEU A 1 161 ? 2.270 -5.286 -31.637 1.00 56.59 161 LEU A N 1
ATOM 1257 C CA . LEU A 1 161 ? 1.810 -4.979 -30.296 1.00 56.59 161 LEU A CA 1
ATOM 1258 C C . LEU A 1 161 ? 3.040 -4.863 -29.399 1.00 56.59 161 LEU A C 1
ATOM 1260 O O . LEU A 1 161 ? 3.706 -5.852 -29.083 1.00 56.59 161 LEU A O 1
ATOM 1264 N N . ILE A 1 162 ? 3.349 -3.634 -28.999 1.00 57.12 162 ILE A N 1
ATOM 1265 C CA . ILE A 1 162 ? 4.415 -3.354 -28.040 1.00 57.12 162 ILE A CA 1
ATOM 1266 C C . ILE A 1 162 ? 3.768 -3.242 -26.664 1.00 57.12 162 ILE A C 1
ATOM 1268 O O . ILE A 1 162 ? 3.115 -2.245 -26.356 1.00 57.12 162 ILE A O 1
ATOM 1272 N N . ILE A 1 163 ? 3.953 -4.262 -25.831 1.00 56.19 163 ILE A N 1
ATOM 1273 C CA . ILE A 1 163 ? 3.499 -4.243 -24.442 1.00 56.19 163 ILE A CA 1
ATOM 1274 C C . ILE A 1 163 ? 4.678 -3.801 -23.590 1.00 56.19 163 ILE A C 1
ATOM 1276 O O . ILE A 1 163 ? 5.616 -4.561 -23.343 1.00 56.19 163 ILE A O 1
ATOM 1280 N N . LYS A 1 164 ? 4.626 -2.549 -23.139 1.00 48.50 164 LYS A N 1
ATOM 1281 C CA . LYS A 1 164 ? 5.602 -2.011 -22.194 1.00 48.50 164 LYS A CA 1
ATOM 1282 C C . LYS A 1 164 ? 5.142 -2.314 -20.778 1.00 48.50 164 LYS A C 1
ATOM 1284 O O . LYS A 1 164 ? 4.178 -1.722 -20.298 1.00 48.50 164 LYS A O 1
ATOM 1289 N N . ASN A 1 165 ? 5.823 -3.236 -20.110 1.00 47.00 165 ASN A N 1
ATOM 1290 C CA . ASN A 1 165 ? 5.665 -3.457 -18.677 1.00 47.00 165 ASN A CA 1
ATOM 1291 C C . ASN A 1 165 ? 6.924 -2.927 -17.985 1.00 47.00 165 ASN A C 1
ATOM 1293 O O . ASN A 1 165 ? 8.014 -3.110 -18.510 1.00 47.00 165 ASN A O 1
ATOM 1297 N N . GLY A 1 166 ? 6.794 -2.268 -16.831 1.00 47.06 166 GLY A N 1
ATOM 1298 C CA . GLY A 1 166 ? 7.817 -1.384 -16.235 1.00 47.06 166 GLY A CA 1
ATOM 1299 C C . GLY A 1 166 ? 9.225 -1.956 -15.976 1.00 47.06 166 GLY A C 1
ATOM 1300 O O . GLY A 1 166 ? 10.085 -1.216 -15.511 1.00 47.06 166 GLY A O 1
ATOM 1301 N N . THR A 1 167 ? 9.481 -3.232 -16.269 1.00 44.59 167 THR A N 1
ATOM 1302 C CA . THR A 1 167 ? 10.799 -3.888 -16.221 1.00 44.59 167 THR A CA 1
ATOM 1303 C C . THR A 1 167 ? 11.167 -4.685 -17.485 1.00 44.59 167 THR A C 1
ATOM 1305 O O . THR A 1 167 ? 12.318 -5.097 -17.603 1.00 44.59 167 THR A O 1
ATOM 1308 N N . SER A 1 168 ? 10.254 -4.886 -18.445 1.00 48.84 168 SER A N 1
ATOM 1309 C CA . SER A 1 168 ? 10.554 -5.522 -19.737 1.00 48.84 168 SER A CA 1
ATOM 1310 C C . SER A 1 168 ? 9.589 -5.076 -20.840 1.00 48.84 168 SER A C 1
ATOM 1312 O O . SER A 1 168 ? 8.369 -5.201 -20.690 1.00 48.84 168 SER A O 1
ATOM 1314 N N . ASP A 1 169 ? 10.139 -4.664 -21.978 1.00 54.88 169 ASP A N 1
ATOM 1315 C CA . ASP A 1 169 ? 9.377 -4.449 -23.207 1.00 54.88 169 ASP A CA 1
ATOM 1316 C C . ASP A 1 169 ? 9.185 -5.804 -23.903 1.00 54.88 169 ASP A C 1
ATOM 1318 O O . ASP A 1 169 ? 10.145 -6.406 -24.388 1.00 54.88 169 ASP A O 1
ATOM 1322 N N . GLN A 1 170 ? 7.948 -6.310 -23.938 1.00 57.56 170 GLN A N 1
ATOM 1323 C CA . GLN A 1 170 ? 7.613 -7.499 -24.718 1.00 57.56 170 GLN A CA 1
ATOM 1324 C C . GLN A 1 170 ? 6.984 -7.051 -26.041 1.00 57.56 170 GLN A C 1
ATOM 1326 O O . GLN A 1 170 ? 5.912 -6.445 -26.064 1.00 57.56 170 GLN A O 1
ATOM 1331 N N . ILE A 1 171 ? 7.663 -7.347 -27.149 1.00 60.16 171 ILE A N 1
ATOM 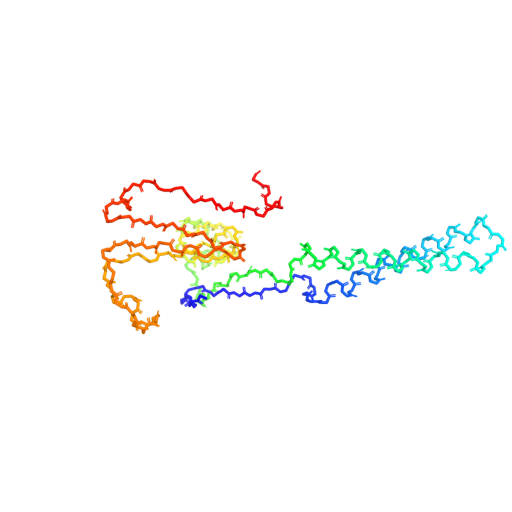1332 C CA . ILE A 1 171 ? 7.201 -7.011 -28.498 1.00 60.16 171 ILE A CA 1
ATOM 1333 C C . ILE A 1 171 ? 6.707 -8.293 -29.161 1.00 60.16 171 ILE A C 1
ATOM 1335 O O . ILE A 1 171 ? 7.476 -9.238 -29.331 1.00 60.16 171 ILE A O 1
ATOM 1339 N N . GLN A 1 172 ? 5.428 -8.328 -29.534 1.00 61.75 172 GLN A N 1
ATOM 1340 C CA . GLN A 1 172 ? 4.868 -9.387 -30.373 1.00 61.75 172 GLN A CA 1
ATOM 1341 C C . GLN A 1 172 ? 4.355 -8.771 -31.676 1.00 61.75 172 GLN A C 1
ATOM 1343 O O . GLN A 1 172 ? 3.637 -7.772 -31.664 1.00 61.75 172 GLN A O 1
ATOM 1348 N N . THR A 1 173 ? 4.766 -9.341 -32.807 1.00 61.66 173 THR A N 1
ATOM 1349 C CA . THR A 1 173 ? 4.360 -8.876 -34.138 1.00 61.66 173 THR A CA 1
ATOM 1350 C C . THR A 1 173 ? 3.293 -9.810 -34.670 1.00 61.66 173 THR A C 1
ATOM 1352 O O . THR A 1 173 ? 3.539 -11.010 -34.764 1.00 61.66 173 THR A O 1
ATOM 1355 N N . PHE A 1 174 ? 2.135 -9.259 -35.022 1.00 59.66 174 PHE A N 1
ATOM 1356 C CA . PHE A 1 174 ? 0.995 -10.025 -35.509 1.00 59.66 174 PHE A CA 1
ATOM 1357 C C . PHE A 1 174 ? 0.702 -9.694 -36.970 1.00 59.66 174 PHE A C 1
ATOM 1359 O O . PHE A 1 174 ? 0.815 -8.540 -37.408 1.00 59.66 174 PHE A O 1
ATOM 1366 N N . LYS A 1 175 ? 0.293 -10.717 -37.722 1.00 57.88 175 LYS A N 1
ATOM 1367 C CA . LYS A 1 175 ? -0.308 -10.547 -39.047 1.00 57.88 175 LYS A CA 1
ATOM 1368 C C . LYS A 1 175 ? -1.802 -10.257 -38.919 1.00 57.88 175 LYS A C 1
ATOM 1370 O O . LYS A 1 175 ? -2.448 -10.600 -37.929 1.00 57.88 175 LYS A O 1
ATOM 1375 N N . GLU A 1 176 ? -2.356 -9.632 -39.950 1.00 49.72 176 GLU A N 1
ATOM 1376 C CA . GLU A 1 176 ? -3.788 -9.361 -40.056 1.00 49.72 176 GLU A CA 1
ATOM 1377 C C . GLU A 1 176 ? -4.598 -10.667 -39.940 1.00 49.72 176 GLU A C 1
ATOM 1379 O O . GLU A 1 176 ? -4.409 -11.594 -40.724 1.00 49.72 176 GLU A O 1
ATOM 1384 N N . GLY A 1 177 ? -5.442 -10.764 -38.905 1.00 58.84 177 GLY A N 1
ATOM 1385 C CA . GLY A 1 177 ? -6.241 -11.953 -38.570 1.00 58.84 177 GLY A CA 1
ATOM 1386 C C . GLY A 1 177 ? -5.737 -12.772 -37.371 1.00 58.84 177 GLY A C 1
ATOM 1387 O O . GLY A 1 177 ? -6.549 -13.409 -36.697 1.00 58.84 177 GLY A O 1
ATOM 1388 N N . GLU A 1 178 ? -4.444 -12.710 -37.027 1.00 62.81 178 GLU A N 1
ATOM 1389 C CA . GLU A 1 178 ? -3.863 -13.498 -35.919 1.00 62.81 178 GLU A CA 1
ATOM 1390 C C . GLU A 1 178 ? -4.299 -13.011 -34.527 1.00 62.81 178 GLU A C 1
ATOM 1392 O O . GLU A 1 178 ? -4.290 -13.774 -33.566 1.00 62.81 178 GLU A O 1
ATOM 1397 N N . TRP A 1 179 ? -4.767 -11.768 -34.426 1.00 56.12 179 TRP A N 1
ATOM 1398 C CA . TRP A 1 179 ? -5.315 -11.157 -33.208 1.00 56.12 179 TRP A CA 1
ATOM 1399 C C . TRP A 1 179 ? -6.640 -11.756 -32.717 1.00 56.12 179 TRP A C 1
ATOM 1401 O O . TRP A 1 179 ? -7.072 -11.443 -31.612 1.00 56.12 179 TRP A O 1
ATOM 1411 N N . SER A 1 180 ? -7.302 -12.586 -33.528 1.00 56.16 180 SER A N 1
ATOM 1412 C CA . SER A 1 180 ? -8.546 -13.269 -33.141 1.00 56.16 180 SER A CA 1
ATOM 1413 C C . SER A 1 180 ? -8.305 -14.562 -32.348 1.00 56.16 180 SER A C 1
ATOM 1415 O O . SER A 1 180 ? -9.243 -15.109 -31.770 1.00 56.16 180 SER A O 1
ATOM 1417 N N . ASN A 1 181 ? -7.053 -15.030 -32.288 1.00 57.94 181 ASN A N 1
ATOM 1418 C CA . ASN A 1 181 ? -6.648 -16.193 -31.507 1.00 57.94 181 ASN A CA 1
ATOM 1419 C C . ASN A 1 181 ? -6.146 -15.799 -30.110 1.00 57.94 181 ASN A C 1
ATOM 1421 O O . ASN A 1 181 ? -5.702 -14.676 -29.868 1.00 57.94 181 ASN A O 1
ATOM 1425 N N . TRP A 1 182 ? -6.175 -16.761 -29.186 1.00 56.34 182 TRP A N 1
ATOM 1426 C CA . TRP A 1 182 ? -5.595 -16.605 -27.853 1.00 56.34 182 TRP A CA 1
ATOM 1427 C C . TRP A 1 182 ? -4.079 -16.394 -27.939 1.00 56.34 182 TRP A C 1
ATOM 1429 O O . TRP A 1 182 ? -3.368 -17.204 -28.533 1.00 56.34 182 TRP A O 1
ATOM 1439 N N . PHE A 1 183 ? -3.572 -15.349 -27.284 1.00 65.00 183 PHE A N 1
ATOM 1440 C CA . PHE A 1 183 ? -2.139 -15.128 -27.086 1.00 65.00 183 PHE A CA 1
ATOM 1441 C C . PHE A 1 183 ? -1.807 -15.080 -25.593 1.00 65.00 183 PHE A C 1
ATOM 1443 O O . PHE A 1 183 ? -2.593 -14.617 -24.768 1.00 65.00 183 PHE A O 1
ATOM 1450 N N . VAL A 1 184 ? -0.629 -15.593 -25.232 1.00 60.50 184 VAL A N 1
ATOM 1451 C CA . VAL A 1 184 ? -0.193 -15.709 -23.836 1.00 60.50 184 VAL A CA 1
ATOM 1452 C C . VAL A 1 184 ? 0.735 -14.552 -23.491 1.00 60.50 184 VAL A C 1
ATOM 1454 O O . VAL A 1 184 ? 1.788 -14.372 -24.109 1.00 60.50 184 VAL A O 1
ATOM 1457 N N . LEU A 1 185 ? 0.365 -13.795 -22.462 1.00 58.41 185 LEU A N 1
ATOM 1458 C CA . LEU A 1 185 ? 1.214 -12.775 -21.856 1.00 58.41 185 LEU A CA 1
ATOM 1459 C C . LEU A 1 185 ? 1.880 -13.343 -20.607 1.00 58.41 185 LEU A C 1
ATOM 1461 O O . LEU A 1 185 ? 1.220 -13.940 -19.757 1.00 58.41 185 LEU A O 1
ATOM 1465 N N . LYS A 1 186 ? 3.198 -13.161 -20.494 1.00 57.72 186 LYS A N 1
ATOM 1466 C CA . LYS A 1 186 ? 3.956 -13.559 -19.307 1.00 57.72 186 LYS A CA 1
ATOM 1467 C C . LYS A 1 186 ? 4.300 -12.311 -18.512 1.00 57.72 186 LYS A C 1
ATOM 1469 O O . LYS A 1 186 ? 5.025 -11.444 -18.986 1.00 57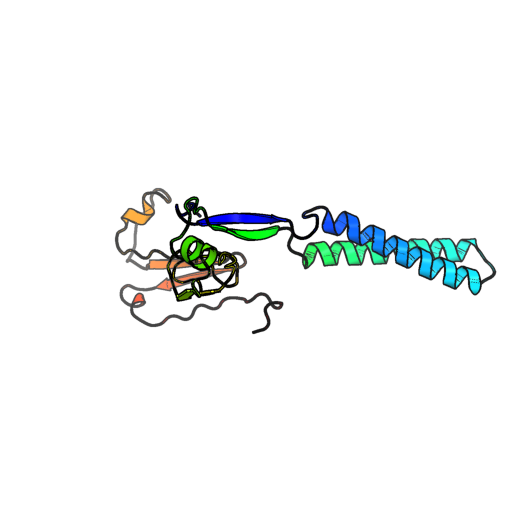.72 186 LYS A O 1
ATOM 1474 N N . PHE A 1 187 ? 3.793 -12.240 -17.290 1.00 54.03 187 PHE A N 1
ATOM 1475 C CA . PHE A 1 187 ? 4.121 -11.172 -16.356 1.00 54.03 187 PHE A CA 1
ATOM 1476 C C . PHE A 1 187 ? 5.111 -11.711 -15.325 1.00 54.03 187 PHE A C 1
ATOM 1478 O O . PHE A 1 187 ? 4.841 -12.731 -14.692 1.00 54.03 187 PHE A O 1
ATOM 1485 N N . SER A 1 188 ? 6.241 -11.028 -15.126 1.00 51.41 188 SER A N 1
ATOM 1486 C CA . SER A 1 188 ? 7.075 -11.284 -13.948 1.00 51.41 188 SER A CA 1
ATOM 1487 C C . SER A 1 188 ? 6.338 -10.770 -12.718 1.00 51.41 188 SER A C 1
ATOM 1489 O O . SER A 1 188 ? 6.220 -9.560 -12.515 1.00 51.41 188 SER A O 1
ATOM 1491 N N . PHE A 1 189 ? 5.814 -11.689 -11.911 1.00 49.31 189 PHE A N 1
ATOM 1492 C CA . PHE A 1 189 ? 5.272 -11.348 -10.604 1.00 49.31 189 PHE A CA 1
ATOM 1493 C C . PHE A 1 189 ? 6.406 -10.942 -9.662 1.00 49.31 189 PHE A C 1
ATOM 1495 O O . PHE A 1 189 ? 7.502 -11.503 -9.700 1.00 49.31 189 PHE A O 1
ATOM 1502 N N . ASN A 1 190 ? 6.138 -9.959 -8.803 1.00 49.03 190 ASN A N 1
ATOM 1503 C CA . ASN A 1 190 ? 7.046 -9.634 -7.712 1.00 49.03 190 ASN A CA 1
ATOM 1504 C C . ASN A 1 190 ? 7.168 -10.877 -6.803 1.00 49.03 190 ASN A C 1
ATOM 1506 O O . ASN A 1 190 ? 6.133 -11.342 -6.321 1.00 49.03 190 ASN A O 1
ATOM 1510 N N . PRO A 1 191 ? 8.380 -11.407 -6.539 1.00 55.22 191 PRO A N 1
ATOM 1511 C CA . PRO A 1 191 ? 8.568 -12.625 -5.742 1.00 55.22 191 PRO A CA 1
ATOM 1512 C C . PRO A 1 191 ? 8.039 -12.526 -4.299 1.00 55.22 191 PRO A C 1
ATOM 1514 O O . PRO A 1 191 ? 7.930 -13.545 -3.622 1.00 55.22 191 PRO A O 1
ATOM 1517 N N . PHE A 1 192 ? 7.696 -11.325 -3.822 1.00 46.31 192 PHE A N 1
ATOM 1518 C CA . PHE A 1 192 ? 7.113 -11.100 -2.496 1.00 46.31 192 PHE A CA 1
ATOM 1519 C C . PHE A 1 192 ? 5.578 -11.163 -2.448 1.00 46.31 192 PHE A C 1
ATOM 1521 O O . PHE A 1 192 ? 5.012 -11.135 -1.359 1.00 46.31 192 PHE A O 1
ATOM 1528 N N . ILE A 1 193 ? 4.894 -11.282 -3.591 1.00 46.94 193 ILE A N 1
ATOM 1529 C CA . ILE A 1 193 ? 3.453 -11.559 -3.634 1.00 46.94 193 ILE A CA 1
ATOM 1530 C C . ILE A 1 193 ? 3.297 -13.076 -3.778 1.00 46.94 193 ILE A C 1
ATOM 1532 O O . ILE A 1 193 ? 3.256 -13.600 -4.889 1.00 46.94 193 ILE A O 1
ATOM 1536 N N . LYS A 1 194 ? 3.277 -13.793 -2.648 1.00 44.09 194 LYS A N 1
ATOM 1537 C CA . LYS A 1 194 ? 2.853 -15.200 -2.634 1.00 44.09 194 LYS A CA 1
ATOM 1538 C C . LYS A 1 194 ? 1.332 -15.244 -2.805 1.00 44.09 194 LYS A C 1
ATOM 1540 O O . LYS A 1 194 ? 0.630 -14.561 -2.062 1.00 44.09 194 LYS A O 1
ATOM 1545 N N . MET A 1 195 ? 0.871 -15.997 -3.805 1.00 39.56 195 MET A N 1
ATOM 1546 C CA . MET A 1 195 ? -0.530 -16.417 -3.933 1.00 39.56 195 MET A CA 1
ATOM 1547 C C . MET A 1 195 ? -0.870 -17.466 -2.878 1.00 39.56 195 MET A C 1
ATOM 1549 O O . MET A 1 195 ? 0.053 -18.230 -2.507 1.00 39.56 195 MET A O 1
#